Protein AF-A0A523ICK9-F1 (afdb_monomer)

Sequence (238 aa):
MLFYTHLCLAKLVLQRFRLDYSIIQDSQSEAEYYLGSILPDIRYFANLPREQTHPPISEFINLSNSSGNKAFAIGYLTHLLIDKLEIDLAIHALVQSRFKLLPSKVRSKVTPMLSNALIEFHYLANFPPDFKLSPNGNDLTTKLNIAVHDIQVIKSHIDDFLKDTSLRNIGRLLARTGLLKNARIQKTLNIAFTLDDHPTLKKFMLRRIRKAVNFLEATVVNEIQNNKVLLDFVTLNL

Foldseek 3Di:
DLQLVLLLLLVLLVVVCVVPFVPQDDQQLQQLLSLLSRQLVLCLQVVDDNCLSQPDLVVLLVLCVPFPNLSSSLSNSLNNLCVVVVVLVLLLVLLLVLCVPPPPVVSVVSDSLLSSLLVSVLCLVPPQDPGHHDLFDGSSCVVSVHDRVSSNVVRVLVVQCSVPVDLVSVVVSCVVSVVCVPPSVVVSSVSNVVLVVVVVNSVVSNVSCVVVSVVSSVVSSVCSVPVPSSVCSSPVVD

Nearest PDB structures (foldseek):
  1o9k-assembly1_A  TM=2.267E-01  e=2.190E+00  Homo sapiens
  2r7g-assembly1_C  TM=1.803E-01  e=1.911E+00  Homo sapiens
  4nqi-assembly2_D  TM=2.047E-01  e=6.536E+00  Dictyostelium discoideum
  3i9w-assembly1_A  TM=1.685E-01  e=5.447E+00  Escherichia coli K-12
  7sqc-assembly1_1W  TM=1.437E-01  e=6.536E+00  Chlamydomonas reinhardtii

Mean predicted aligned error: 4.7 Å

Solvent-accessible surface area (backbone atoms only — not comparable to full-atom values): 13087 Å² total; per-residue (Å²): 138,56,71,67,44,48,53,52,53,47,50,55,41,47,61,51,44,46,76,75,63,68,76,56,80,49,75,64,41,44,9,28,16,48,39,22,31,49,46,48,62,42,28,63,66,65,75,46,59,63,64,64,48,56,54,57,68,72,56,48,48,63,59,43,76,80,41,91,57,58,38,25,47,53,18,32,50,49,38,57,50,52,60,71,64,44,46,71,58,54,47,29,54,42,44,51,61,62,36,65,90,46,59,66,83,59,39,72,66,66,39,60,50,53,38,50,34,51,49,44,51,48,43,58,74,74,51,75,80,85,78,56,63,50,80,66,67,51,72,62,39,54,76,53,72,48,57,52,67,54,52,40,52,50,47,55,52,48,55,58,33,61,78,48,77,43,72,68,40,51,52,50,50,35,50,77,44,55,46,50,75,39,66,68,54,40,51,27,50,53,52,40,51,56,36,64,78,33,57,70,59,39,52,53,52,49,65,55,34,45,70,41,50,56,48,48,52,53,48,53,40,50,55,58,64,68,27,62,71,58,42,48,60,60,56,80,72,109

Structure (mmCIF, N/CA/C/O backbone):
data_AF-A0A523ICK9-F1
#
_entry.id   AF-A0A523ICK9-F1
#
loop_
_atom_site.group_PDB
_atom_site.id
_atom_site.type_symbol
_atom_site.label_atom_id
_atom_site.label_alt_id
_atom_site.label_comp_id
_atom_site.label_asym_id
_atom_site.label_entity_id
_atom_site.label_seq_id
_atom_site.pdbx_PDB_ins_code
_atom_site.Cartn_x
_atom_site.Cartn_y
_atom_site.Cartn_z
_atom_site.occupancy
_atom_site.B_iso_or_equiv
_atom_site.auth_seq_id
_atom_site.auth_comp_id
_atom_site.auth_asym_id
_atom_site.auth_atom_id
_atom_site.pdbx_PDB_model_num
ATOM 1 N N . MET A 1 1 ? 0.498 -6.269 6.858 1.00 56.19 1 MET A N 1
ATOM 2 C CA . MET A 1 1 ? -0.203 -6.283 5.565 1.00 56.19 1 MET A CA 1
ATOM 3 C C . MET A 1 1 ? -1.277 -5.228 5.614 1.00 56.19 1 MET A C 1
ATOM 5 O O . MET A 1 1 ? -2.193 -5.321 6.427 1.00 56.19 1 MET A O 1
ATOM 9 N N . LEU A 1 2 ? -1.053 -4.220 4.792 1.00 66.12 2 LEU A N 1
ATOM 10 C CA . LEU A 1 2 ? -1.850 -3.027 4.605 1.00 66.12 2 LEU A CA 1
ATOM 11 C C . LEU A 1 2 ? -1.986 -2.855 3.080 1.00 66.12 2 LEU A C 1
ATOM 13 O O . LEU A 1 2 ? -1.441 -1.920 2.500 1.00 66.12 2 LEU A O 1
ATOM 17 N N . PHE A 1 3 ? -2.537 -3.875 2.413 1.00 75.81 3 PHE A N 1
ATOM 18 C CA . PHE A 1 3 ? -2.476 -3.992 0.952 1.00 75.81 3 PHE A CA 1
ATOM 19 C C . PHE A 1 3 ? -3.181 -2.810 0.277 1.00 75.81 3 PHE A C 1
ATOM 21 O O . PHE A 1 3 ? -2.619 -2.162 -0.603 1.00 75.81 3 PHE A O 1
ATOM 28 N N . TYR A 1 4 ? -4.383 -2.464 0.748 1.00 85.38 4 TYR A N 1
ATOM 29 C CA . TYR A 1 4 ? -5.128 -1.344 0.186 1.00 85.38 4 TYR A CA 1
ATOM 30 C C . TYR A 1 4 ? -4.537 0.008 0.590 1.00 85.38 4 TYR A C 1
ATOM 32 O O . TYR A 1 4 ? -4.565 0.968 -0.179 1.00 85.38 4 TYR A O 1
ATOM 40 N N . THR A 1 5 ? -3.951 0.082 1.783 1.00 87.81 5 THR A N 1
ATOM 41 C CA . THR A 1 5 ? -3.247 1.282 2.241 1.00 87.81 5 THR A CA 1
ATOM 42 C C . THR A 1 5 ? -2.057 1.629 1.348 1.00 87.81 5 THR A C 1
ATOM 44 O O . THR A 1 5 ? -1.901 2.802 1.033 1.00 87.81 5 THR A O 1
ATOM 47 N N . HIS A 1 6 ? -1.240 0.660 0.908 1.00 89.44 6 HIS A N 1
ATOM 48 C CA . HIS A 1 6 ? -0.115 0.942 0.000 1.00 89.44 6 HIS A CA 1
ATOM 49 C C . HIS A 1 6 ? -0.603 1.567 -1.304 1.00 89.44 6 HIS A C 1
ATOM 51 O O . HIS A 1 6 ? -0.078 2.594 -1.724 1.00 89.44 6 HIS A O 1
ATOM 57 N N . LEU A 1 7 ? -1.663 1.004 -1.886 1.00 89.88 7 LEU A N 1
ATOM 58 C CA . LEU A 1 7 ? -2.318 1.546 -3.076 1.00 89.88 7 LEU A CA 1
ATOM 59 C C . LEU A 1 7 ? -2.831 2.975 -2.866 1.00 89.88 7 LEU A C 1
ATOM 61 O O . LEU A 1 7 ? -2.623 3.844 -3.710 1.00 89.88 7 LEU A O 1
ATOM 65 N N . CYS A 1 8 ? -3.480 3.239 -1.732 1.00 91.62 8 CYS A N 1
ATOM 66 C CA . CYS A 1 8 ? -4.018 4.563 -1.426 1.00 91.62 8 CYS A CA 1
ATOM 67 C C . CYS A 1 8 ? -2.913 5.596 -1.176 1.00 91.62 8 CYS A C 1
ATOM 69 O O . CYS A 1 8 ? -2.986 6.711 -1.687 1.00 91.62 8 CYS A O 1
ATOM 71 N N . LEU A 1 9 ? -1.861 5.220 -0.449 1.00 91.75 9 LEU A N 1
ATOM 72 C CA . LEU A 1 9 ? -0.693 6.071 -0.239 1.00 91.75 9 LEU A CA 1
ATOM 73 C C . LEU A 1 9 ? 0.042 6.340 -1.558 1.00 91.75 9 LEU A C 1
ATOM 75 O O . LEU A 1 9 ? 0.397 7.484 -1.826 1.00 91.75 9 LEU A O 1
ATOM 79 N N . ALA A 1 10 ? 0.197 5.332 -2.419 1.00 92.56 10 ALA A N 1
ATOM 80 C CA . ALA A 1 10 ? 0.760 5.505 -3.755 1.00 92.56 10 ALA A CA 1
ATOM 81 C C . ALA A 1 10 ? -0.092 6.457 -4.608 1.00 92.56 10 ALA A C 1
ATOM 83 O O . ALA A 1 10 ? 0.441 7.364 -5.238 1.00 92.56 10 ALA A O 1
ATOM 84 N N . LYS A 1 11 ? -1.425 6.343 -4.570 1.00 92.69 11 LYS A N 1
ATOM 85 C CA . LYS A 1 11 ? -2.323 7.297 -5.242 1.00 92.69 11 LYS A CA 1
ATOM 86 C C . LYS A 1 11 ? -2.110 8.734 -4.757 1.00 92.69 11 LYS A C 1
ATOM 88 O O . LYS A 1 11 ? -2.024 9.643 -5.581 1.00 92.69 11 LYS A O 1
ATOM 93 N N . LEU A 1 12 ? -2.008 8.952 -3.445 1.00 91.25 12 LEU A N 1
ATOM 94 C CA . LEU A 1 12 ? -1.759 10.281 -2.870 1.00 91.25 12 LEU A CA 1
ATOM 95 C C . LEU A 1 12 ? -0.408 10.851 -3.318 1.00 91.25 12 LEU A C 1
ATOM 97 O O . LEU A 1 12 ? -0.315 12.019 -3.698 1.00 91.25 12 LEU A O 1
ATOM 101 N N . VAL A 1 13 ? 0.626 10.010 -3.325 1.00 91.19 13 VAL A N 1
ATOM 102 C CA . VAL A 1 13 ? 1.955 10.361 -3.831 1.00 91.19 13 VAL A CA 1
ATOM 103 C C . VAL A 1 13 ? 1.884 10.727 -5.318 1.00 91.19 13 VAL A C 1
ATOM 105 O O . VAL A 1 13 ? 2.353 11.797 -5.705 1.00 91.19 13 VAL A O 1
ATOM 108 N N . LEU A 1 14 ? 1.227 9.910 -6.148 1.00 90.81 14 LEU A N 1
ATOM 109 C CA . LEU A 1 14 ? 1.046 10.160 -7.580 1.00 90.81 14 LEU A CA 1
ATOM 110 C C . LEU A 1 14 ? 0.321 11.477 -7.867 1.00 90.81 14 LEU A C 1
ATOM 112 O O . LEU A 1 14 ? 0.767 12.252 -8.712 1.00 90.81 14 LEU A O 1
ATOM 116 N N . GLN A 1 15 ? -0.793 11.740 -7.176 1.00 89.00 15 GLN A N 1
ATOM 117 C CA . GLN A 1 15 ? -1.560 12.981 -7.330 1.00 89.00 15 GLN A CA 1
ATOM 118 C C . GLN A 1 15 ? -0.681 14.209 -7.122 1.00 89.00 15 GLN A C 1
ATOM 120 O O . GLN A 1 15 ? -0.841 15.215 -7.809 1.00 89.00 15 GLN A O 1
ATOM 125 N N . ARG A 1 16 ? 0.275 14.110 -6.203 1.00 82.12 16 ARG A N 1
ATOM 126 C CA . ARG A 1 16 ? 1.205 15.184 -5.913 1.00 82.12 16 ARG A CA 1
ATOM 127 C C . ARG A 1 16 ? 2.350 15.258 -6.933 1.00 82.12 16 ARG A C 1
ATOM 129 O O . ARG A 1 16 ? 2.617 16.340 -7.440 1.00 82.12 16 ARG A O 1
ATOM 136 N N . PHE A 1 17 ? 2.933 14.127 -7.343 1.00 79.50 17 PHE A N 1
ATOM 137 C CA . PHE A 1 17 ? 3.925 14.085 -8.433 1.00 79.50 17 PHE A CA 1
ATOM 138 C C . PHE A 1 17 ? 3.395 14.646 -9.757 1.00 79.50 17 PHE A C 1
ATOM 140 O O . PHE A 1 17 ? 4.141 15.290 -10.493 1.00 79.50 17 PHE A O 1
ATOM 147 N N . ARG A 1 18 ? 2.110 14.433 -10.063 1.00 83.31 18 ARG A N 1
ATOM 148 C CA . ARG A 1 18 ? 1.451 15.006 -11.247 1.00 83.31 18 ARG A CA 1
ATOM 149 C C . ARG A 1 18 ? 1.463 16.530 -11.256 1.00 83.31 18 ARG A C 1
ATOM 151 O O . ARG A 1 18 ? 1.604 17.111 -12.325 1.00 83.31 18 ARG A O 1
ATOM 158 N N . LEU A 1 19 ? 1.326 17.153 -10.087 1.00 74.69 19 LEU A N 1
ATOM 159 C CA . LEU A 1 19 ? 1.366 18.609 -9.954 1.00 74.69 19 LEU A CA 1
ATOM 160 C C . LEU A 1 19 ? 2.778 19.160 -10.178 1.00 74.69 19 LEU A C 1
ATOM 162 O O . LEU A 1 19 ? 2.915 20.247 -10.730 1.00 74.69 19 LEU A O 1
ATOM 166 N N . ASP A 1 20 ? 3.801 18.400 -9.783 1.00 75.44 20 ASP A N 1
ATOM 167 C CA . ASP A 1 20 ? 5.159 18.927 -9.649 1.00 75.44 20 ASP A CA 1
ATOM 168 C C . ASP A 1 20 ? 6.113 18.503 -10.798 1.00 75.44 20 ASP A C 1
ATOM 170 O O . ASP A 1 20 ? 7.034 19.253 -11.109 1.00 75.44 20 ASP A O 1
ATOM 174 N N . TYR A 1 21 ? 5.914 17.347 -11.462 1.00 69.56 21 TYR A N 1
ATOM 175 C CA . TYR A 1 21 ? 6.953 16.750 -12.336 1.00 69.56 21 TYR A CA 1
ATOM 176 C C . TYR A 1 21 ? 6.516 16.260 -13.723 1.00 69.56 21 TYR A C 1
ATOM 178 O O . TYR A 1 21 ? 7.371 15.864 -14.507 1.00 69.56 21 TYR A O 1
ATOM 186 N N . SER A 1 22 ? 5.227 16.268 -14.081 1.00 72.62 22 SER A N 1
ATOM 187 C CA . SER A 1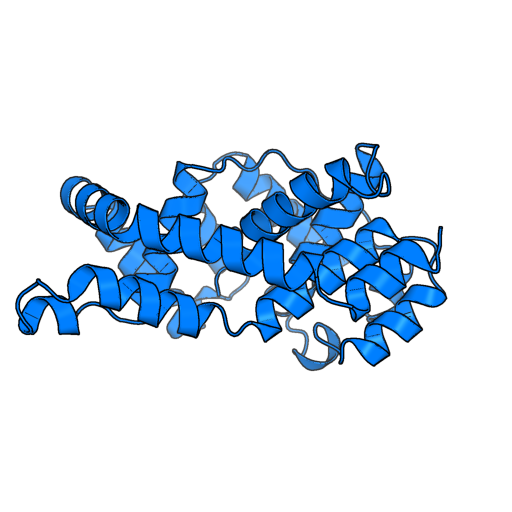 22 ? 4.773 15.883 -15.437 1.00 72.62 22 SER A CA 1
ATOM 188 C C . SER A 1 22 ? 5.205 14.486 -15.946 1.00 72.62 22 SER A C 1
ATOM 190 O O . SER A 1 22 ? 5.083 14.213 -17.133 1.00 72.62 22 SER A O 1
ATOM 192 N N . ILE A 1 23 ? 5.668 13.567 -15.088 1.00 69.25 23 ILE A N 1
ATOM 193 C CA . ILE A 1 23 ? 6.179 12.253 -15.541 1.00 69.25 23 ILE A CA 1
ATOM 194 C C . ILE A 1 23 ? 5.051 11.267 -15.884 1.00 69.25 23 ILE A C 1
ATOM 196 O O . ILE A 1 23 ? 5.228 10.380 -16.712 1.00 69.25 23 ILE A O 1
ATOM 200 N N . ILE A 1 24 ? 3.884 11.400 -15.248 1.00 81.75 24 ILE A N 1
ATOM 201 C CA . ILE A 1 24 ? 2.781 10.431 -15.349 1.00 81.75 24 ILE A CA 1
ATOM 202 C C . ILE A 1 24 ? 1.524 11.156 -15.841 1.00 81.75 24 ILE A C 1
ATOM 204 O O . ILE A 1 24 ? 0.651 11.539 -15.054 1.00 81.75 24 ILE A O 1
ATOM 208 N N . GLN A 1 25 ? 1.474 11.393 -17.155 1.00 81.19 25 GLN A N 1
ATOM 209 C CA . GLN A 1 25 ? 0.440 12.213 -17.804 1.00 81.19 25 GLN A CA 1
ATOM 210 C C . GLN A 1 25 ? -0.658 11.398 -18.487 1.00 81.19 25 GLN A C 1
ATOM 212 O O . GLN A 1 25 ? -1.799 11.851 -18.546 1.00 81.19 25 GLN A O 1
ATOM 217 N N . ASP A 1 26 ? -0.338 10.203 -18.979 1.00 88.06 26 ASP A N 1
ATOM 218 C CA . ASP A 1 26 ? -1.283 9.358 -19.702 1.00 88.06 26 ASP A CA 1
ATOM 219 C C . ASP A 1 26 ? -1.743 8.142 -18.875 1.00 88.06 26 ASP A C 1
ATOM 221 O O . ASP A 1 26 ? -1.163 7.781 -17.844 1.00 88.06 26 ASP A O 1
ATOM 225 N N . SER A 1 27 ? -2.816 7.498 -19.341 1.00 88.25 27 SER A N 1
ATOM 226 C CA . SER A 1 27 ? -3.428 6.352 -18.661 1.00 88.25 27 SER A CA 1
ATOM 227 C C . SER A 1 27 ? -2.553 5.096 -18.634 1.00 88.25 27 SER A C 1
ATOM 229 O O . SER A 1 27 ? -2.733 4.252 -17.759 1.00 88.25 27 SER A O 1
ATOM 231 N N . GLN A 1 28 ? -1.639 4.939 -19.595 1.00 91.50 28 GLN A N 1
ATOM 232 C CA . GLN A 1 28 ? -0.727 3.800 -19.649 1.00 91.50 28 GLN A CA 1
ATOM 233 C C . GLN A 1 28 ? 0.380 3.974 -18.607 1.00 91.50 28 GLN A C 1
ATOM 235 O O . GLN A 1 28 ? 0.594 3.079 -17.795 1.00 91.50 28 GLN A O 1
ATOM 240 N N . SER A 1 29 ? 1.010 5.146 -18.562 1.00 91.81 29 SER A N 1
ATOM 241 C CA . SER A 1 29 ? 1.994 5.524 -17.549 1.00 91.81 29 SER A CA 1
ATOM 242 C C . SER A 1 29 ? 1.407 5.426 -16.136 1.00 91.81 29 SER A C 1
ATOM 244 O O . SER A 1 29 ? 2.050 4.918 -15.222 1.00 91.81 29 SER A O 1
ATOM 246 N N . GLU A 1 30 ? 0.152 5.840 -15.941 1.00 93.12 30 GLU A N 1
ATOM 247 C CA . GLU A 1 30 ? -0.544 5.657 -14.662 1.00 93.12 30 GLU A CA 1
ATOM 248 C C . GLU A 1 30 ? -0.727 4.174 -14.307 1.00 93.12 30 GLU A C 1
ATOM 250 O O . GLU A 1 30 ? -0.478 3.773 -13.169 1.00 93.12 30 GLU A O 1
ATOM 255 N N . ALA A 1 31 ? -1.102 3.339 -15.277 1.00 93.88 31 ALA A N 1
ATOM 256 C CA . ALA A 1 31 ? -1.275 1.909 -15.052 1.00 93.88 31 ALA A CA 1
ATOM 257 C C . ALA A 1 31 ? 0.044 1.182 -14.728 1.00 93.88 31 ALA A C 1
ATOM 259 O O . ALA A 1 31 ? 0.054 0.253 -13.914 1.00 93.88 31 ALA A O 1
ATOM 260 N N . GLU A 1 32 ? 1.153 1.617 -15.329 1.00 94.94 32 GLU A N 1
ATOM 261 C CA . GLU A 1 32 ? 2.508 1.153 -15.008 1.00 94.94 32 GLU A CA 1
ATOM 262 C C . GLU A 1 32 ? 2.938 1.587 -13.604 1.00 94.94 32 GLU A C 1
ATOM 264 O O . GLU A 1 32 ? 3.473 0.776 -12.848 1.00 94.94 32 GLU A O 1
ATOM 269 N N . TYR A 1 33 ? 2.651 2.833 -13.213 1.00 95.12 33 TYR A N 1
ATOM 270 C CA . TYR A 1 33 ? 2.910 3.321 -11.858 1.00 95.12 33 TYR A CA 1
ATOM 271 C C . TYR A 1 33 ? 2.189 2.481 -10.805 1.00 95.12 33 TYR A C 1
ATOM 273 O O . TYR A 1 33 ? 2.813 2.013 -9.849 1.00 95.12 33 TYR A O 1
ATOM 281 N N . TYR A 1 34 ? 0.887 2.245 -10.984 1.00 94.44 34 TYR A N 1
ATOM 282 C CA . TYR A 1 34 ? 0.134 1.451 -10.020 1.00 94.44 34 TYR A CA 1
ATOM 283 C C . TYR A 1 34 ? 0.621 0.008 -9.974 1.00 94.44 34 TYR A C 1
ATOM 285 O O . TYR A 1 34 ? 0.766 -0.518 -8.871 1.00 94.44 34 TYR A O 1
ATOM 293 N N . LEU A 1 35 ? 0.959 -0.595 -11.123 1.00 94.81 35 LEU A N 1
ATOM 294 C CA . LEU A 1 35 ? 1.594 -1.913 -11.157 1.00 94.81 35 LEU A CA 1
ATOM 295 C C . LEU A 1 35 ? 2.895 -1.910 -10.341 1.00 94.81 35 LEU A C 1
ATOM 297 O O . LEU A 1 35 ? 3.057 -2.753 -9.463 1.00 94.81 35 LEU A O 1
ATOM 301 N N . GLY A 1 36 ? 3.778 -0.934 -10.559 1.00 95.69 36 GLY A N 1
ATOM 302 C CA . GLY A 1 36 ? 5.008 -0.776 -9.784 1.00 95.69 36 GLY A CA 1
ATOM 303 C C . GLY A 1 36 ? 4.752 -0.651 -8.280 1.00 95.69 36 GLY A C 1
ATOM 304 O O . GLY A 1 36 ? 5.416 -1.315 -7.491 1.00 95.69 36 GLY A O 1
ATOM 305 N N . SER A 1 37 ? 3.748 0.133 -7.873 1.00 95.00 37 SER A N 1
ATOM 306 C CA . SER A 1 37 ? 3.442 0.382 -6.454 1.00 95.00 37 SER A CA 1
ATOM 307 C C . SER A 1 37 ? 2.890 -0.816 -5.683 1.00 95.00 37 SER A C 1
ATOM 309 O O . SER A 1 37 ? 2.940 -0.829 -4.454 1.00 95.00 37 SER A O 1
ATOM 311 N N . ILE A 1 38 ? 2.357 -1.820 -6.377 1.00 92.50 38 ILE A N 1
ATOM 312 C CA . ILE A 1 38 ? 1.858 -3.047 -5.744 1.00 92.50 38 ILE A CA 1
ATOM 313 C C . ILE A 1 38 ? 2.811 -4.215 -5.912 1.00 92.50 38 ILE A C 1
ATOM 315 O O . ILE A 1 38 ? 2.712 -5.181 -5.159 1.00 92.50 38 ILE A O 1
ATOM 319 N N . LEU A 1 39 ? 3.691 -4.168 -6.918 1.00 94.38 39 LEU A N 1
ATOM 320 C CA . LEU A 1 39 ? 4.428 -5.351 -7.323 1.00 94.38 39 LEU A CA 1
ATOM 321 C C . LEU A 1 39 ? 5.290 -5.936 -6.204 1.00 94.38 39 LEU A C 1
ATOM 323 O O . LEU A 1 39 ? 5.325 -7.155 -6.130 1.00 94.38 39 LEU A O 1
ATOM 327 N N . PRO A 1 40 ? 5.921 -5.175 -5.292 1.00 95.00 40 PRO A N 1
ATOM 328 C CA . PRO A 1 40 ? 6.658 -5.785 -4.184 1.00 95.00 40 PRO A CA 1
ATOM 329 C C . PRO A 1 40 ? 5.821 -6.769 -3.342 1.00 95.00 40 PRO A C 1
ATOM 331 O O . PRO A 1 40 ? 6.322 -7.800 -2.883 1.00 95.00 40 PRO A O 1
ATOM 334 N N . ASP A 1 41 ? 4.514 -6.531 -3.209 1.00 91.25 41 ASP A N 1
ATOM 335 C CA . ASP A 1 41 ? 3.599 -7.428 -2.499 1.00 91.25 41 ASP A CA 1
ATOM 336 C C . ASP A 1 41 ? 3.248 -8.704 -3.290 1.00 91.25 41 ASP A C 1
ATOM 338 O O . ASP A 1 41 ? 2.626 -9.613 -2.731 1.00 91.25 41 ASP A O 1
ATOM 342 N N . ILE A 1 42 ? 3.716 -8.859 -4.540 1.00 90.50 42 ILE A N 1
ATOM 343 C CA . ILE A 1 42 ? 3.538 -10.088 -5.338 1.00 90.50 42 ILE A CA 1
ATOM 344 C C . ILE A 1 42 ? 4.082 -11.328 -4.655 1.00 90.50 42 ILE A C 1
ATOM 346 O O . ILE A 1 42 ? 3.571 -12.426 -4.858 1.00 90.50 42 ILE A O 1
ATOM 350 N N . ARG A 1 43 ? 5.067 -11.147 -3.773 1.00 90.25 43 ARG A N 1
ATOM 351 C CA . ARG A 1 43 ? 5.661 -12.210 -2.964 1.00 90.25 43 ARG A CA 1
ATOM 352 C C . ARG A 1 43 ? 4.633 -13.062 -2.234 1.00 90.25 43 ARG A C 1
ATOM 354 O O . ARG A 1 43 ? 4.820 -14.261 -2.071 1.00 90.25 43 ARG A O 1
ATOM 361 N N . TYR A 1 44 ? 3.536 -12.442 -1.816 1.00 84.25 44 TYR A N 1
ATOM 362 C CA . TYR A 1 44 ? 2.467 -13.104 -1.093 1.00 84.25 44 TYR A CA 1
ATOM 363 C C . TYR A 1 44 ? 1.602 -14.007 -1.983 1.00 84.25 44 TYR A C 1
ATOM 365 O O . TYR A 1 44 ? 0.945 -14.910 -1.476 1.00 84.25 44 TYR A O 1
ATOM 373 N N . PHE A 1 45 ? 1.605 -13.763 -3.291 1.00 84.00 45 PHE A N 1
ATOM 374 C CA . PHE A 1 45 ? 0.833 -14.491 -4.294 1.00 84.00 45 PHE A CA 1
ATOM 375 C C . PHE A 1 45 ? 1.690 -15.552 -4.986 1.00 84.00 45 PHE A C 1
ATOM 377 O O . PHE A 1 45 ? 1.248 -16.678 -5.174 1.00 84.00 45 PHE A O 1
ATOM 384 N N . ALA A 1 46 ? 2.930 -15.191 -5.315 1.00 87.19 46 ALA A N 1
ATOM 385 C CA . ALA A 1 46 ? 3.882 -16.024 -6.042 1.00 87.19 46 ALA A CA 1
ATOM 386 C C . ALA A 1 46 ? 4.846 -16.802 -5.123 1.00 87.19 46 ALA A C 1
ATOM 388 O O . ALA A 1 46 ? 5.760 -17.463 -5.604 1.00 87.19 46 ALA A O 1
ATOM 389 N N . ASN A 1 47 ? 4.666 -16.721 -3.796 1.00 86.38 47 ASN A N 1
ATOM 390 C CA . ASN A 1 47 ? 5.547 -17.338 -2.795 1.00 86.38 47 ASN A CA 1
ATOM 391 C C . ASN A 1 47 ? 7.037 -16.989 -3.003 1.00 86.38 47 ASN A C 1
ATOM 393 O O . ASN A 1 47 ? 7.920 -17.837 -2.868 1.00 86.38 47 ASN A O 1
ATOM 397 N N . LEU A 1 48 ? 7.310 -15.731 -3.357 1.00 90.50 48 LEU A N 1
ATOM 398 C CA . LEU A 1 48 ? 8.668 -15.241 -3.590 1.00 90.50 48 LEU A CA 1
ATOM 399 C C . LEU A 1 48 ? 9.308 -14.755 -2.279 1.00 90.50 48 LEU A C 1
ATOM 401 O O . LEU A 1 48 ? 8.604 -14.276 -1.381 1.00 90.50 48 LEU A O 1
ATOM 405 N N . PRO A 1 49 ? 10.643 -14.827 -2.149 1.00 92.25 49 PRO A N 1
ATOM 406 C CA . PRO A 1 49 ? 11.345 -14.230 -1.021 1.00 92.25 49 PRO A CA 1
ATOM 407 C C . PRO A 1 49 ? 11.179 -12.701 -1.001 1.00 92.25 49 PRO A C 1
ATOM 409 O O . PRO A 1 49 ? 10.987 -12.043 -2.032 1.00 92.25 49 PRO A O 1
ATOM 412 N N . ARG A 1 50 ? 11.243 -12.106 0.199 1.00 93.12 50 ARG A N 1
ATOM 413 C CA . ARG A 1 50 ? 11.116 -10.647 0.344 1.00 93.12 50 ARG A CA 1
ATOM 414 C C . ARG A 1 50 ? 12.297 -9.947 -0.310 1.00 93.12 50 ARG A C 1
ATOM 416 O O . ARG A 1 50 ? 12.098 -8.926 -0.940 1.00 93.12 50 ARG A O 1
ATOM 423 N N . GLU A 1 51 ? 13.483 -10.521 -0.204 1.00 94.69 51 GLU A N 1
ATOM 424 C CA . GLU A 1 51 ? 14.744 -9.998 -0.724 1.00 94.69 51 GLU A CA 1
ATOM 425 C C . GLU A 1 51 ? 14.694 -9.816 -2.249 1.00 94.69 51 GLU A C 1
ATOM 427 O O . GLU A 1 51 ? 15.235 -8.846 -2.765 1.00 94.69 51 GLU A O 1
ATOM 432 N N . GLN A 1 52 ? 13.967 -10.687 -2.959 1.00 94.38 52 GLN A N 1
ATOM 433 C CA . GLN A 1 52 ? 13.758 -10.574 -4.406 1.00 94.38 52 GLN A CA 1
ATOM 434 C C . GLN A 1 52 ? 12.794 -9.436 -4.776 1.00 94.38 52 GLN A C 1
ATOM 436 O O . GLN A 1 52 ? 12.970 -8.768 -5.788 1.00 94.38 52 GLN A O 1
ATOM 441 N N . THR A 1 53 ? 11.758 -9.216 -3.968 1.00 95.00 53 THR A N 1
ATOM 442 C CA . THR A 1 53 ? 10.692 -8.232 -4.243 1.00 95.00 53 THR A CA 1
ATOM 443 C C . THR A 1 53 ? 10.909 -6.895 -3.533 1.00 95.00 53 THR A C 1
ATOM 445 O O . THR A 1 53 ? 10.217 -5.921 -3.803 1.00 95.00 53 THR A O 1
ATOM 448 N N . HIS A 1 54 ? 11.873 -6.816 -2.624 1.00 96.44 54 HIS A N 1
ATOM 449 C CA . HIS A 1 54 ? 12.239 -5.622 -1.867 1.00 96.44 54 HIS A CA 1
ATOM 450 C C . HIS A 1 54 ? 13.765 -5.469 -1.844 1.00 96.44 54 HIS A C 1
ATOM 452 O O . HIS A 1 54 ? 14.362 -5.465 -0.761 1.00 96.44 54 HIS A O 1
ATOM 458 N N . PRO A 1 55 ? 14.415 -5.363 -3.018 1.00 95.88 55 PRO A N 1
ATOM 459 C CA . PRO A 1 55 ? 15.843 -5.094 -3.062 1.00 95.88 55 PRO A CA 1
ATOM 460 C C . PRO A 1 55 ? 16.155 -3.749 -2.378 1.00 95.88 55 PRO A C 1
ATOM 462 O O . PRO A 1 55 ? 15.289 -2.864 -2.295 1.00 95.88 55 PRO A O 1
ATOM 465 N N . PRO A 1 56 ? 17.393 -3.545 -1.899 1.00 95.44 56 PRO A N 1
ATOM 466 C CA . PRO A 1 56 ? 17.866 -2.232 -1.487 1.00 95.44 56 PRO A CA 1
ATOM 467 C C . PRO A 1 56 ? 17.543 -1.161 -2.539 1.00 95.44 56 PRO A C 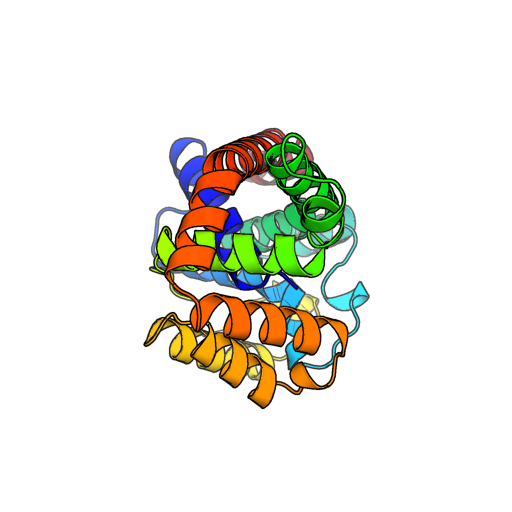1
ATOM 469 O O . PRO A 1 56 ? 17.742 -1.365 -3.732 1.00 95.44 56 PRO A O 1
ATOM 472 N N . ILE A 1 57 ? 17.083 0.014 -2.097 1.00 94.19 57 ILE A N 1
ATOM 473 C CA . ILE A 1 57 ? 16.674 1.106 -3.003 1.00 94.19 57 ILE A CA 1
ATOM 474 C C . ILE A 1 57 ? 17.776 1.465 -4.013 1.00 94.19 57 ILE A C 1
ATOM 476 O O . ILE A 1 57 ? 17.484 1.673 -5.186 1.00 94.19 57 ILE A O 1
ATOM 480 N N . SER A 1 58 ? 19.039 1.506 -3.582 1.00 93.44 58 SER A N 1
ATOM 481 C CA . SER A 1 58 ? 20.179 1.776 -4.466 1.00 93.44 58 SER A CA 1
ATOM 482 C C . SER A 1 58 ? 20.347 0.715 -5.557 1.00 93.44 58 SER A C 1
ATOM 484 O O . SER A 1 58 ? 20.651 1.048 -6.698 1.00 93.44 58 SER A O 1
ATOM 486 N N . GLU A 1 59 ? 20.121 -0.556 -5.223 1.00 94.06 59 GLU A N 1
ATOM 487 C CA . GLU A 1 59 ? 20.165 -1.662 -6.179 1.00 94.06 59 GLU A CA 1
ATOM 488 C C . GLU A 1 59 ? 19.016 -1.558 -7.184 1.00 94.06 59 GLU A C 1
ATOM 490 O O . GLU A 1 59 ? 19.245 -1.646 -8.390 1.00 94.06 59 GLU A O 1
ATOM 495 N N . PHE A 1 60 ? 17.799 -1.270 -6.709 1.00 94.81 60 PHE A N 1
ATOM 496 C CA . PHE A 1 60 ? 16.650 -1.071 -7.589 1.00 94.81 60 PHE A CA 1
ATOM 497 C C . PHE A 1 60 ? 16.855 0.100 -8.557 1.00 94.81 60 PHE A C 1
ATOM 499 O O . PHE A 1 60 ? 16.518 -0.010 -9.733 1.00 94.81 60 PHE A O 1
ATOM 506 N N . ILE A 1 61 ? 17.451 1.205 -8.102 1.00 92.81 61 ILE A N 1
ATOM 507 C CA . ILE A 1 61 ? 17.742 2.356 -8.969 1.00 92.81 61 ILE A CA 1
ATOM 508 C C . ILE A 1 61 ? 18.693 1.959 -10.090 1.00 92.81 61 ILE A C 1
ATOM 510 O O . ILE A 1 61 ? 18.382 2.196 -11.257 1.00 92.81 61 ILE A O 1
ATOM 514 N N . ASN A 1 62 ? 19.791 1.275 -9.761 1.00 91.44 62 ASN A N 1
ATOM 515 C CA . ASN A 1 62 ? 20.731 0.769 -10.761 1.00 91.44 62 ASN A CA 1
ATOM 516 C C . ASN A 1 62 ? 20.041 -0.171 -11.764 1.00 91.44 62 ASN A C 1
ATOM 518 O O . ASN A 1 62 ? 20.275 -0.074 -12.971 1.00 91.44 62 ASN A O 1
ATOM 522 N N . LEU A 1 63 ? 19.140 -1.032 -11.281 1.00 92.12 63 LEU A N 1
ATOM 523 C CA . LEU A 1 63 ? 18.332 -1.914 -12.123 1.00 92.12 63 LEU A CA 1
ATOM 524 C C . LEU A 1 63 ? 17.410 -1.124 -13.068 1.00 92.12 63 LEU A C 1
ATOM 526 O O . LEU A 1 63 ? 17.293 -1.452 -14.252 1.00 92.12 63 LEU A O 1
ATOM 530 N N . SER A 1 64 ? 16.779 -0.070 -12.548 1.00 92.31 64 SER A N 1
ATOM 531 C CA . SER A 1 64 ? 15.797 0.757 -13.254 1.00 92.31 64 SER A CA 1
ATOM 532 C C . SER A 1 64 ? 16.400 1.705 -14.287 1.00 92.31 64 SER A C 1
ATOM 534 O O . SER A 1 64 ? 15.776 1.912 -15.326 1.00 92.31 64 SER A O 1
ATOM 536 N N . ASN A 1 65 ? 17.633 2.185 -14.078 1.00 87.38 65 ASN A N 1
ATOM 537 C CA . ASN A 1 65 ? 18.343 3.066 -15.017 1.00 87.38 65 ASN A CA 1
ATOM 538 C C . ASN A 1 65 ? 18.556 2.422 -16.395 1.00 87.38 65 ASN A C 1
ATOM 540 O O . ASN A 1 65 ? 18.690 3.114 -17.398 1.00 87.38 65 ASN A O 1
ATOM 544 N N . SER A 1 66 ? 18.569 1.089 -16.457 1.00 82.50 66 SER A N 1
ATOM 545 C CA . SER A 1 66 ? 18.684 0.326 -17.704 1.00 82.50 66 SER A CA 1
ATOM 546 C C . SER A 1 66 ? 17.327 -0.122 -18.265 1.00 82.50 66 SER A C 1
ATOM 548 O O . SER A 1 66 ? 17.275 -1.037 -19.085 1.00 82.50 66 SER A O 1
ATOM 550 N N . SER A 1 67 ? 16.214 0.438 -17.781 1.00 80.12 67 SER A N 1
ATOM 551 C CA . SER A 1 67 ? 14.856 0.129 -18.243 1.00 80.12 67 SER A CA 1
ATOM 552 C C . SER A 1 67 ? 14.161 1.376 -18.790 1.00 80.12 67 SER A C 1
ATOM 554 O O . SER A 1 67 ? 14.340 2.472 -18.266 1.00 80.12 67 SER A O 1
ATOM 556 N N . GLY A 1 68 ? 13.326 1.215 -19.819 1.00 81.31 68 GLY A N 1
ATOM 557 C CA . GLY A 1 68 ? 12.552 2.326 -20.387 1.00 81.31 68 GLY A CA 1
ATOM 558 C C . GLY A 1 68 ? 11.315 2.731 -19.572 1.00 81.31 68 GLY A C 1
ATOM 559 O O . GLY A 1 68 ? 10.688 3.743 -19.877 1.00 81.31 68 GLY A O 1
ATOM 560 N N . ASN A 1 69 ? 10.934 1.968 -18.541 1.00 89.12 69 ASN A N 1
ATOM 561 C CA . ASN A 1 69 ? 9.647 2.129 -17.860 1.00 89.12 69 ASN A CA 1
ATOM 562 C C . ASN A 1 69 ? 9.763 2.924 -16.548 1.00 89.12 69 ASN A C 1
ATOM 564 O O . ASN A 1 69 ? 9.741 2.378 -15.442 1.00 89.12 69 ASN A O 1
ATOM 568 N N . LYS A 1 70 ? 9.881 4.249 -16.689 1.00 89.88 70 LYS A N 1
ATOM 569 C CA . LYS A 1 70 ? 10.042 5.183 -15.561 1.00 89.88 70 LYS A CA 1
ATOM 570 C C . LYS A 1 70 ? 8.848 5.179 -14.612 1.00 89.88 70 LYS A C 1
ATOM 572 O O . LYS A 1 70 ? 9.040 5.172 -13.401 1.00 89.88 70 LYS A O 1
ATOM 577 N N . ALA A 1 71 ? 7.625 5.167 -15.141 1.00 92.69 71 ALA A N 1
ATOM 578 C CA . ALA A 1 71 ? 6.425 5.228 -14.312 1.00 92.69 71 ALA A CA 1
ATOM 579 C C . ALA A 1 71 ? 6.333 4.023 -13.366 1.00 92.69 71 ALA A C 1
ATOM 581 O O . ALA A 1 71 ? 6.121 4.204 -12.165 1.00 92.69 71 ALA A O 1
ATOM 582 N N . PHE A 1 72 ? 6.610 2.819 -13.877 1.00 94.94 72 PHE A N 1
ATOM 583 C CA . PHE A 1 72 ? 6.733 1.625 -13.048 1.00 94.94 72 PHE A CA 1
ATOM 584 C C . PHE A 1 72 ? 7.813 1.786 -11.972 1.00 94.94 72 PHE A C 1
ATOM 586 O O . PHE A 1 72 ? 7.553 1.508 -10.802 1.00 94.94 72 PHE A O 1
ATOM 593 N N . ALA A 1 73 ? 9.011 2.257 -12.337 1.00 94.62 73 ALA A N 1
ATOM 594 C CA . ALA A 1 73 ? 10.111 2.421 -11.388 1.00 94.62 73 ALA A CA 1
ATOM 595 C C . ALA A 1 73 ? 9.763 3.398 -10.251 1.00 94.62 73 ALA A C 1
ATOM 597 O O . ALA A 1 73 ? 10.035 3.107 -9.088 1.00 94.62 73 ALA A O 1
ATOM 598 N N . ILE A 1 74 ? 9.096 4.515 -10.560 1.00 93.56 74 ILE A N 1
ATOM 599 C CA . ILE A 1 74 ? 8.620 5.485 -9.560 1.00 93.56 74 ILE A CA 1
ATOM 600 C C . ILE A 1 74 ? 7.570 4.844 -8.647 1.00 93.56 74 ILE A C 1
ATOM 602 O O . ILE A 1 74 ? 7.632 5.016 -7.428 1.00 93.56 74 ILE A O 1
ATOM 606 N N . GLY A 1 75 ? 6.625 4.082 -9.204 1.00 95.12 75 GLY A N 1
ATOM 607 C CA . GLY A 1 75 ? 5.638 3.338 -8.417 1.00 95.12 75 GLY A CA 1
ATOM 608 C C . GLY A 1 75 ? 6.299 2.354 -7.454 1.00 95.12 75 GLY A C 1
ATOM 609 O O . GLY A 1 75 ? 6.003 2.349 -6.260 1.00 95.12 75 GLY A O 1
ATOM 610 N N . TYR A 1 76 ? 7.265 1.585 -7.949 1.00 96.25 76 TYR A N 1
ATOM 611 C CA . TYR A 1 76 ? 8.016 0.613 -7.157 1.00 96.25 76 TYR A CA 1
ATOM 612 C C . TYR A 1 76 ? 8.826 1.278 -6.040 1.00 96.25 76 TYR A C 1
ATOM 614 O O . TYR A 1 76 ? 8.751 0.868 -4.882 1.00 96.25 76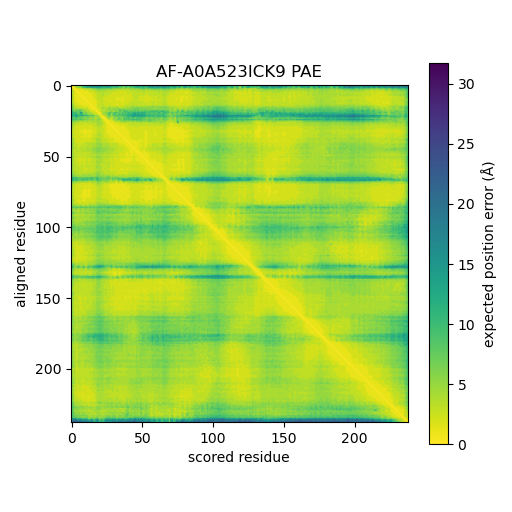 TYR A O 1
ATOM 622 N N . LEU A 1 77 ? 9.553 2.355 -6.352 1.00 95.00 77 LEU A N 1
ATOM 623 C CA . LEU A 1 77 ? 10.281 3.147 -5.359 1.00 95.00 77 LEU A CA 1
ATOM 624 C C . LEU A 1 77 ? 9.343 3.737 -4.308 1.00 95.00 77 LEU A C 1
ATOM 626 O O . LEU A 1 77 ? 9.677 3.723 -3.126 1.00 95.00 77 LEU A O 1
ATOM 630 N N . THR A 1 78 ? 8.161 4.203 -4.720 1.00 94.50 78 THR A N 1
ATOM 631 C CA . THR A 1 78 ? 7.133 4.691 -3.794 1.00 94.50 78 THR A CA 1
ATOM 632 C C . THR A 1 78 ? 6.785 3.607 -2.775 1.00 94.50 78 THR A C 1
ATOM 634 O O . THR A 1 78 ? 6.811 3.880 -1.578 1.00 94.50 78 THR A O 1
ATOM 637 N N . HIS A 1 79 ? 6.546 2.369 -3.217 1.00 95.12 79 HIS A N 1
ATOM 638 C CA . HIS A 1 79 ? 6.286 1.249 -2.310 1.00 95.12 79 HIS A CA 1
ATOM 639 C C . HIS A 1 79 ? 7.448 1.017 -1.337 1.00 95.12 79 HIS A C 1
ATOM 641 O O . HIS A 1 79 ? 7.240 0.974 -0.126 1.00 95.12 79 HIS A O 1
ATOM 647 N N . LEU A 1 80 ? 8.682 0.903 -1.843 1.00 94.44 80 LEU A N 1
ATOM 648 C CA . LEU A 1 80 ? 9.852 0.651 -0.994 1.00 94.44 80 LEU A CA 1
ATOM 649 C C . LEU A 1 80 ? 10.066 1.757 0.050 1.00 94.44 80 LEU A C 1
ATOM 651 O O . LEU A 1 80 ? 10.499 1.480 1.169 1.00 94.44 80 LEU A O 1
ATOM 655 N N . LEU A 1 81 ? 9.776 3.010 -0.306 1.00 93.12 81 LEU A N 1
ATOM 656 C CA . LEU A 1 81 ? 9.873 4.148 0.604 1.00 93.12 81 LEU A CA 1
ATOM 657 C C . LEU A 1 81 ? 8.771 4.127 1.667 1.00 93.12 81 LEU A C 1
ATOM 659 O O . LEU A 1 81 ? 9.077 4.333 2.838 1.00 93.12 81 LEU A O 1
ATOM 663 N N . ILE A 1 82 ? 7.525 3.822 1.289 1.00 91.81 82 ILE A N 1
ATOM 664 C CA . ILE A 1 82 ? 6.408 3.611 2.227 1.00 91.81 82 ILE A CA 1
ATOM 665 C C . ILE A 1 82 ? 6.790 2.548 3.268 1.00 91.81 82 ILE A C 1
ATOM 667 O O . ILE A 1 82 ? 6.630 2.771 4.469 1.00 91.81 82 ILE A O 1
ATOM 671 N N . ASP A 1 83 ? 7.371 1.433 2.825 1.00 90.81 83 ASP A N 1
ATOM 672 C CA . ASP A 1 83 ? 7.813 0.349 3.705 1.00 90.81 83 ASP A CA 1
ATOM 673 C C . ASP A 1 83 ? 8.917 0.799 4.683 1.00 90.81 83 ASP A C 1
ATOM 675 O O . ASP A 1 83 ? 8.880 0.464 5.871 1.00 90.81 83 ASP A O 1
ATOM 679 N N . LYS A 1 84 ? 9.881 1.607 4.217 1.00 89.31 84 LYS A N 1
ATOM 680 C CA . LYS A 1 84 ? 10.970 2.152 5.050 1.00 89.31 84 LYS A CA 1
ATOM 681 C C . LYS A 1 84 ? 10.511 3.139 6.118 1.00 89.31 84 LYS A C 1
ATOM 683 O O . LYS A 1 84 ? 11.206 3.296 7.116 1.00 89.31 84 LYS A O 1
ATOM 688 N N . LEU A 1 85 ? 9.372 3.797 5.923 1.00 85.62 85 LEU A N 1
ATOM 689 C CA . LEU A 1 85 ? 8.805 4.715 6.913 1.00 85.62 85 LEU A CA 1
ATOM 690 C C . LEU A 1 85 ? 8.211 3.983 8.130 1.00 85.62 85 LEU A C 1
ATOM 692 O O . LEU A 1 85 ? 7.676 4.636 9.025 1.00 85.62 85 LEU A O 1
ATOM 696 N N . GLU A 1 86 ? 8.272 2.643 8.163 1.00 83.25 86 GLU A N 1
ATOM 697 C CA . GLU A 1 86 ? 7.743 1.800 9.242 1.00 83.25 86 GLU A CA 1
ATOM 698 C C . GLU A 1 86 ? 6.315 2.202 9.630 1.00 83.25 86 GLU A C 1
ATOM 700 O O . GLU A 1 86 ? 5.941 2.288 10.804 1.00 83.25 86 GLU A O 1
ATOM 705 N N . ILE A 1 87 ? 5.502 2.470 8.606 1.00 78.06 87 ILE A N 1
ATOM 706 C CA . ILE A 1 87 ? 4.191 3.101 8.745 1.00 78.06 87 ILE A CA 1
ATOM 707 C C . ILE A 1 87 ? 3.294 2.328 9.714 1.00 78.06 87 ILE A C 1
ATOM 709 O O . ILE A 1 87 ? 2.571 2.957 10.474 1.00 78.06 87 ILE A O 1
ATOM 713 N N . ASP A 1 88 ? 3.404 0.999 9.792 1.00 76.69 88 ASP A N 1
ATOM 714 C CA . ASP A 1 88 ? 2.719 0.162 10.792 1.00 76.69 88 ASP A CA 1
ATOM 715 C C . ASP A 1 88 ? 2.927 0.665 12.246 1.00 76.69 88 ASP A C 1
ATOM 717 O O . ASP A 1 88 ? 1.978 0.714 13.039 1.00 76.69 88 ASP A O 1
ATOM 721 N N . LEU A 1 89 ? 4.151 1.064 12.615 1.00 81.81 89 LEU A N 1
ATOM 722 C CA . LEU A 1 89 ? 4.483 1.564 13.955 1.00 81.81 89 LEU A CA 1
ATOM 723 C C . LEU A 1 89 ? 3.968 2.988 14.165 1.00 81.81 89 LEU A C 1
ATOM 725 O O . LEU A 1 89 ? 3.335 3.272 15.189 1.00 81.81 89 LEU A O 1
ATOM 729 N N . ALA A 1 90 ? 4.182 3.865 13.180 1.00 81.62 90 ALA A N 1
ATOM 730 C CA . ALA A 1 90 ? 3.696 5.242 13.213 1.00 81.62 90 ALA A CA 1
ATOM 731 C C . ALA A 1 90 ? 2.163 5.283 13.313 1.00 81.62 90 ALA A C 1
ATOM 733 O O . ALA A 1 90 ? 1.604 5.960 14.178 1.00 81.62 90 ALA A O 1
ATOM 734 N N . ILE A 1 91 ? 1.480 4.472 12.502 1.00 80.94 91 ILE A N 1
ATOM 735 C CA . ILE A 1 91 ? 0.038 4.217 12.552 1.00 80.94 91 ILE A CA 1
ATOM 736 C C . ILE A 1 91 ? -0.378 3.840 13.959 1.00 80.94 91 ILE A C 1
ATOM 738 O O . ILE A 1 91 ? -1.297 4.443 14.516 1.00 80.94 91 ILE A O 1
ATOM 742 N N . HIS A 1 92 ? 0.271 2.833 14.540 1.00 87.62 92 HIS A N 1
ATOM 743 C CA . HIS A 1 92 ? -0.152 2.327 15.829 1.00 87.62 92 HIS A CA 1
ATOM 744 C C . HIS A 1 92 ? -0.022 3.394 16.918 1.00 87.62 92 HIS A C 1
ATOM 746 O O . HIS A 1 92 ? -0.977 3.623 17.667 1.00 87.62 92 HIS A O 1
ATOM 752 N N . ALA A 1 93 ? 1.107 4.104 16.957 1.00 86.44 93 ALA A N 1
ATOM 753 C CA . ALA A 1 93 ? 1.345 5.194 17.897 1.00 86.44 93 ALA A CA 1
ATOM 754 C C . ALA A 1 93 ? 0.331 6.338 17.720 1.00 86.44 93 ALA A C 1
ATOM 756 O O . ALA A 1 93 ? -0.266 6.814 18.695 1.00 86.44 93 ALA A O 1
ATOM 757 N N . LEU A 1 94 ? 0.072 6.745 16.473 1.00 86.31 94 LEU A N 1
ATOM 758 C CA . LEU A 1 94 ? -0.899 7.785 16.145 1.00 86.31 94 LEU A CA 1
ATOM 759 C C . LEU A 1 94 ? -2.313 7.370 16.548 1.00 86.31 94 LEU A C 1
ATOM 761 O O . LEU A 1 94 ? -3.011 8.142 17.207 1.00 86.31 94 LEU A O 1
ATOM 765 N N . VAL A 1 95 ? -2.730 6.148 16.222 1.00 86.00 95 VAL A N 1
ATOM 766 C CA . VAL A 1 95 ? -4.038 5.610 16.602 1.00 86.00 95 VAL A CA 1
ATOM 767 C C . VAL A 1 95 ? -4.156 5.545 18.124 1.00 86.00 95 VAL A C 1
ATOM 769 O O . VAL A 1 95 ? -5.103 6.113 18.669 1.00 86.00 95 VAL A O 1
ATOM 772 N N . GLN A 1 96 ? -3.186 4.961 18.837 1.00 88.00 96 GLN A N 1
ATOM 773 C CA . GLN A 1 96 ? -3.195 4.922 20.304 1.00 88.00 96 GLN A CA 1
ATOM 774 C C . GLN A 1 96 ? -3.295 6.318 20.925 1.00 88.00 96 GLN A C 1
ATOM 776 O O . GLN A 1 96 ? -4.028 6.504 21.900 1.00 88.00 96 GLN A O 1
ATOM 781 N N . SER A 1 97 ? -2.628 7.322 20.342 1.00 87.94 97 SER A N 1
ATOM 782 C CA . SER A 1 97 ? -2.696 8.704 20.826 1.00 87.94 97 SER A CA 1
ATOM 783 C C . SER A 1 97 ? -4.129 9.257 20.852 1.00 87.94 97 SER A C 1
ATOM 785 O O . SER A 1 97 ? -4.490 9.997 21.767 1.00 87.94 97 SER A O 1
ATOM 787 N N . ARG A 1 98 ? -4.983 8.837 19.907 1.00 88.94 98 ARG A N 1
ATOM 788 C CA . ARG A 1 98 ? -6.396 9.251 19.816 1.00 88.94 98 ARG A CA 1
ATOM 789 C C . ARG A 1 98 ? -7.296 8.577 20.850 1.00 88.94 98 ARG A C 1
ATOM 791 O O . ARG A 1 98 ? -8.395 9.067 21.119 1.00 88.94 98 ARG A O 1
ATOM 798 N N . PHE A 1 99 ? -6.814 7.500 21.462 1.00 87.50 99 PHE A N 1
ATOM 799 C CA . PHE A 1 99 ? -7.495 6.757 22.519 1.00 87.50 99 PHE A CA 1
ATOM 800 C C . PHE A 1 99 ? -6.915 7.030 23.916 1.00 87.50 99 PHE A C 1
ATOM 802 O O . PHE A 1 99 ? -7.361 6.414 24.882 1.00 87.50 99 PHE A O 1
ATOM 809 N N . LYS A 1 100 ? -5.975 7.981 24.062 1.00 87.81 100 LYS A N 1
ATOM 810 C CA . LYS A 1 100 ? -5.333 8.322 25.349 1.00 87.81 100 LYS A CA 1
ATOM 811 C C . LYS A 1 100 ? -6.315 8.708 26.460 1.00 87.81 100 LYS A C 1
ATOM 813 O O . LYS A 1 100 ? -6.042 8.402 27.612 1.00 87.81 100 LYS A O 1
ATOM 818 N N . LEU A 1 101 ? -7.435 9.346 26.113 1.00 88.81 101 LEU A N 1
ATOM 819 C CA . LEU A 1 101 ? -8.463 9.786 27.068 1.00 88.81 101 LEU A CA 1
ATOM 820 C C . LEU A 1 101 ? -9.491 8.696 27.418 1.00 88.81 101 LEU A C 1
ATOM 822 O O . LEU A 1 101 ? -10.398 8.950 28.204 1.00 88.81 101 LEU A O 1
ATOM 826 N N . LEU A 1 102 ? -9.406 7.506 26.814 1.00 88.75 102 LEU A N 1
ATOM 827 C CA . LEU A 1 102 ? -10.288 6.398 27.176 1.00 88.75 102 LEU A CA 1
ATOM 828 C C . LEU A 1 102 ? -9.755 5.642 28.401 1.00 88.75 102 LEU A C 1
ATOM 830 O O . LEU A 1 102 ? -8.541 5.616 28.623 1.0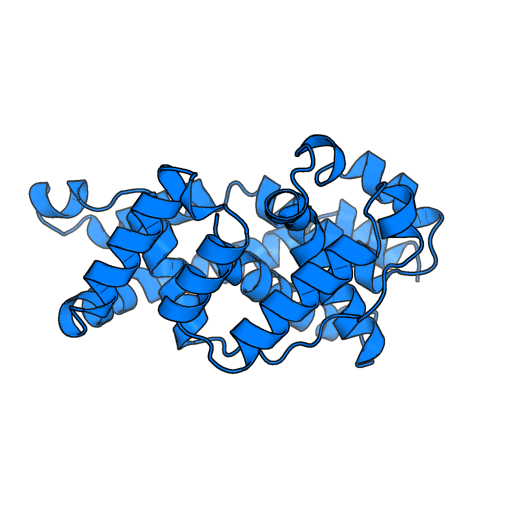0 88.75 102 LEU A O 1
ATOM 834 N N . PRO A 1 103 ? -10.636 4.959 29.160 1.00 91.12 103 PRO A N 1
ATOM 835 C CA . PRO A 1 103 ? -10.216 4.098 30.258 1.00 91.12 103 PRO A CA 1
ATOM 836 C C . PRO A 1 103 ? -9.133 3.106 29.823 1.00 91.12 103 PRO A C 1
ATOM 838 O O . PRO A 1 103 ? -9.176 2.572 28.710 1.00 91.12 103 PRO A O 1
ATOM 841 N N . SER A 1 104 ? -8.191 2.805 30.721 1.00 89.88 104 SER A N 1
ATOM 842 C CA . SER A 1 104 ? -7.049 1.920 30.441 1.00 89.88 104 SER A CA 1
ATOM 843 C C . SER A 1 104 ? -7.470 0.569 29.851 1.00 89.88 104 SER A C 1
ATOM 845 O O . SER A 1 104 ? -6.843 0.108 28.902 1.00 89.88 104 SER A O 1
ATOM 847 N N . LYS A 1 105 ? -8.583 -0.001 30.339 1.00 89.75 105 LYS A N 1
ATOM 848 C CA . LYS A 1 105 ? -9.193 -1.252 29.850 1.00 89.75 105 LYS A CA 1
ATOM 849 C C . LYS A 1 105 ? -9.654 -1.200 28.389 1.00 89.75 105 LYS A C 1
ATOM 851 O O . LYS A 1 105 ? -9.768 -2.241 27.752 1.00 89.75 105 LYS A O 1
ATOM 856 N N . VAL A 1 106 ? -9.985 -0.015 27.874 1.00 86.12 106 VAL A N 1
ATOM 857 C CA . VAL A 1 106 ? -10.365 0.190 26.468 1.00 86.12 106 VAL A CA 1
ATOM 858 C C . VAL A 1 106 ? -9.125 0.494 25.641 1.00 86.12 106 VAL A C 1
ATOM 860 O O . VAL A 1 106 ? -8.933 -0.091 24.580 1.00 86.12 106 VAL A O 1
ATOM 863 N N . ARG A 1 107 ? -8.241 1.358 26.153 1.00 87.44 107 ARG A N 1
ATOM 864 C CA . ARG A 1 107 ? -6.982 1.709 25.488 1.00 87.44 107 ARG A CA 1
ATOM 865 C C . ARG A 1 107 ? -6.101 0.481 25.238 1.00 87.44 107 ARG A C 1
ATOM 867 O O . ARG A 1 107 ? -5.560 0.356 24.148 1.00 87.44 107 ARG A O 1
ATOM 874 N N . SER A 1 108 ? -6.008 -0.447 26.193 1.00 87.94 108 SER A N 1
ATOM 875 C CA . SER A 1 108 ? -5.233 -1.690 26.045 1.00 87.94 108 SER A CA 1
ATOM 876 C C . SER A 1 108 ? -5.766 -2.626 24.955 1.00 87.94 108 SER A C 1
ATOM 878 O O . SER A 1 108 ? -5.032 -3.488 24.480 1.00 87.94 108 SER A O 1
ATOM 880 N N . LYS A 1 109 ? -7.022 -2.451 24.520 1.00 87.94 109 LYS A N 1
ATOM 881 C CA . LYS A 1 109 ? -7.612 -3.203 23.402 1.00 87.94 109 LYS A CA 1
ATOM 882 C C . LYS A 1 109 ? -7.237 -2.626 22.036 1.00 87.94 109 LYS A C 1
ATOM 884 O O . LYS A 1 109 ? -7.477 -3.274 21.018 1.00 87.94 109 LYS A O 1
ATOM 889 N N . VAL A 1 110 ? -6.641 -1.433 21.992 1.00 88.62 110 VAL A N 1
ATOM 890 C CA . VAL A 1 110 ? -6.112 -0.849 20.759 1.00 88.62 110 VAL A CA 1
ATOM 891 C C . VAL A 1 110 ? -4.765 -1.490 20.468 1.00 88.62 110 VAL A C 1
ATOM 893 O O . VAL A 1 110 ? -3.731 -1.059 20.970 1.00 88.62 110 VAL A O 1
ATOM 896 N N . THR A 1 111 ? -4.809 -2.558 19.679 1.00 90.81 111 THR A N 1
ATOM 897 C CA . THR A 1 111 ? -3.638 -3.326 19.241 1.00 90.81 111 THR A CA 1
ATOM 898 C C . THR A 1 111 ? -3.140 -2.839 17.876 1.00 90.81 111 THR A C 1
ATOM 900 O O . THR A 1 111 ? -3.920 -2.235 17.137 1.00 90.81 111 THR A O 1
ATOM 903 N N . PRO A 1 112 ? -1.889 -3.143 17.481 1.00 89.06 112 PRO A N 1
ATOM 904 C CA . PRO A 1 112 ? -1.399 -2.844 16.132 1.00 89.06 112 PRO A CA 1
ATOM 905 C C . PRO A 1 112 ? -2.294 -3.416 15.025 1.00 89.06 112 PRO A C 1
ATOM 907 O O . PRO A 1 112 ? -2.575 -2.752 14.036 1.00 89.06 112 PRO A O 1
ATOM 910 N N . MET A 1 113 ? -2.834 -4.624 15.220 1.00 88.94 113 MET A N 1
ATOM 911 C CA . MET A 1 113 ? -3.736 -5.255 14.248 1.00 88.94 113 MET A CA 1
ATOM 912 C C . MET A 1 113 ? -5.057 -4.490 14.100 1.00 88.94 113 MET A C 1
ATOM 914 O O . MET A 1 113 ? -5.551 -4.334 12.987 1.00 88.94 113 MET A O 1
ATOM 918 N N . LEU A 1 114 ? -5.605 -3.971 15.206 1.00 90.50 114 LEU A N 1
ATOM 919 C CA . LEU A 1 114 ? -6.779 -3.099 15.163 1.00 90.50 114 LEU A CA 1
ATOM 920 C C . LEU A 1 114 ? -6.460 -1.775 14.462 1.00 90.50 114 LEU A C 1
ATOM 922 O O . LEU A 1 114 ? -7.258 -1.324 13.648 1.00 90.50 114 LEU A O 1
ATOM 926 N N . SER A 1 115 ? -5.309 -1.162 14.754 1.00 90.88 115 SER A N 1
ATOM 927 C CA . SER A 1 115 ? -4.867 0.064 14.081 1.00 90.88 115 SER A CA 1
ATOM 928 C C . SER A 1 115 ? -4.794 -0.128 12.565 1.00 90.88 115 SER A C 1
ATOM 930 O O . SER A 1 115 ? -5.353 0.682 11.830 1.00 90.88 115 SER A O 1
ATOM 932 N N . ASN A 1 116 ? -4.208 -1.239 12.112 1.00 88.19 116 ASN A N 1
ATOM 933 C CA . ASN A 1 116 ? -4.118 -1.572 10.693 1.00 88.19 116 ASN A CA 1
ATOM 934 C C . ASN A 1 116 ? -5.502 -1.784 10.065 1.00 88.19 116 ASN A C 1
ATOM 936 O O . ASN A 1 116 ? -5.799 -1.194 9.031 1.00 88.19 116 ASN A O 1
ATOM 940 N N . ALA A 1 117 ? -6.380 -2.554 10.718 1.00 88.81 117 ALA A N 1
ATOM 941 C CA . ALA A 1 117 ? -7.746 -2.765 10.234 1.00 88.81 117 ALA A CA 1
ATOM 942 C C . ALA A 1 117 ? -8.529 -1.445 10.107 1.00 88.81 117 ALA A C 1
ATOM 944 O O . ALA A 1 117 ? -9.232 -1.233 9.123 1.00 88.81 117 ALA A O 1
ATOM 945 N N . LEU A 1 118 ? -8.400 -0.538 11.082 1.00 90.75 118 LEU A N 1
ATOM 946 C CA . LEU A 1 118 ? -9.083 0.757 11.053 1.00 90.75 118 LEU A CA 1
ATOM 947 C C . LEU A 1 118 ? -8.607 1.653 9.906 1.00 90.75 118 LEU A C 1
ATOM 949 O O . LEU A 1 118 ? -9.409 2.415 9.370 1.00 90.75 118 LEU A O 1
ATOM 953 N N . ILE A 1 119 ? -7.331 1.573 9.535 1.00 89.88 119 ILE A N 1
ATOM 954 C CA . ILE A 1 119 ? -6.785 2.349 8.421 1.00 89.88 119 ILE A CA 1
ATOM 955 C C . ILE A 1 119 ? -7.211 1.776 7.079 1.00 89.88 119 ILE A C 1
ATOM 957 O O . ILE A 1 119 ? -7.660 2.536 6.228 1.00 89.88 119 ILE A O 1
ATOM 961 N N . GLU A 1 120 ? -7.203 0.453 6.926 1.00 88.69 120 GLU A N 1
ATOM 962 C CA . GLU A 1 120 ? -7.788 -0.199 5.750 1.00 88.69 120 GLU A CA 1
ATOM 963 C C . GLU A 1 120 ? -9.258 0.213 5.575 1.00 88.69 120 GLU A C 1
ATOM 965 O O . GLU A 1 120 ? -9.651 0.669 4.507 1.00 88.69 120 GLU A O 1
ATOM 970 N N . PHE A 1 121 ? -10.061 0.176 6.646 1.00 89.19 121 PHE A N 1
ATOM 971 C CA . PHE A 1 121 ? -11.437 0.682 6.614 1.00 89.19 121 PHE A CA 1
ATOM 972 C C . PHE A 1 121 ? -11.536 2.155 6.229 1.00 89.19 121 PHE A C 1
ATOM 974 O O . PHE A 1 121 ? -12.461 2.540 5.515 1.00 89.19 121 PHE A O 1
ATOM 981 N N . HIS A 1 122 ? -10.641 2.989 6.758 1.00 90.94 122 HIS A N 1
ATOM 982 C CA . HIS A 1 122 ? -10.626 4.404 6.431 1.00 90.94 122 HIS A CA 1
ATOM 983 C C . HIS A 1 122 ? -10.406 4.596 4.932 1.00 90.94 122 HIS A C 1
ATOM 985 O O . HIS A 1 122 ? -11.190 5.300 4.298 1.00 90.94 122 HIS A O 1
ATOM 991 N N . TYR A 1 123 ? -9.402 3.939 4.360 1.00 90.44 123 TYR A N 1
ATOM 992 C CA . TYR A 1 123 ? -9.125 4.047 2.937 1.00 90.44 123 TYR A CA 1
ATOM 993 C C . TYR A 1 123 ? -10.253 3.465 2.088 1.00 90.44 123 TYR A C 1
ATOM 995 O O . TYR A 1 123 ? -10.733 4.152 1.196 1.00 90.44 123 TYR A O 1
ATOM 1003 N N . LEU A 1 124 ? -10.777 2.280 2.413 1.00 88.25 124 LEU A N 1
ATOM 1004 C CA . LEU A 1 124 ? -11.902 1.684 1.676 1.00 88.25 124 LEU A CA 1
ATOM 1005 C C . LEU A 1 124 ? -13.142 2.587 1.649 1.00 88.25 124 LEU A C 1
ATOM 1007 O O . LEU A 1 124 ? -13.859 2.625 0.657 1.00 88.25 124 LEU A O 1
ATOM 1011 N N . ALA A 1 125 ? -13.403 3.317 2.737 1.00 86.25 125 ALA A N 1
ATOM 1012 C CA . ALA A 1 125 ? -14.576 4.179 2.840 1.00 86.25 125 ALA A CA 1
ATOM 1013 C C . ALA A 1 125 ? -14.414 5.546 2.157 1.00 86.25 125 ALA A C 1
ATOM 1015 O O . ALA A 1 125 ? -15.422 6.151 1.798 1.00 86.25 125 ALA A O 1
ATOM 1016 N N . ASN A 1 126 ? -13.188 6.069 2.043 1.00 86.06 126 ASN A N 1
ATOM 1017 C CA . ASN A 1 126 ? -12.946 7.449 1.592 1.00 86.06 126 ASN A CA 1
ATOM 1018 C C . ASN A 1 126 ? -12.193 7.537 0.257 1.00 86.06 126 ASN A C 1
ATOM 1020 O O . ASN A 1 126 ? -12.231 8.580 -0.388 1.00 86.06 126 ASN A O 1
ATOM 1024 N N . PHE A 1 127 ? -11.541 6.458 -0.170 1.00 84.00 127 PHE A N 1
ATOM 1025 C CA . PHE A 1 127 ? -10.755 6.389 -1.394 1.00 84.00 127 PHE A CA 1
ATOM 1026 C C . PHE A 1 127 ? -11.253 5.212 -2.225 1.00 84.00 127 PHE A C 1
ATOM 1028 O O . PHE A 1 127 ? -10.720 4.115 -2.077 1.00 84.00 127 PHE A O 1
ATOM 1035 N N . PRO A 1 128 ? -12.281 5.391 -3.073 1.00 78.56 128 PRO A N 1
ATOM 1036 C CA . PRO A 1 128 ? -12.659 4.360 -4.026 1.00 78.56 128 PRO A CA 1
ATOM 1037 C C . PRO A 1 128 ? -11.496 4.127 -5.002 1.00 78.56 128 PRO A C 1
ATOM 1039 O O . PRO A 1 128 ? -10.835 5.094 -5.410 1.00 78.56 128 PRO A O 1
ATOM 1042 N N . PRO A 1 129 ? -11.216 2.871 -5.370 1.00 74.19 129 PRO A N 1
ATOM 1043 C CA . PRO A 1 129 ? -10.111 2.579 -6.251 1.00 74.19 129 PRO A CA 1
ATOM 1044 C C . PRO A 1 129 ? -10.560 2.808 -7.695 1.00 74.19 129 PRO A C 1
ATOM 1046 O O . PRO A 1 129 ? -11.436 2.129 -8.218 1.00 74.19 129 PRO A O 1
ATOM 1049 N N . ASP A 1 130 ? -9.966 3.809 -8.326 1.00 84.88 130 ASP A N 1
ATOM 1050 C CA . ASP A 1 130 ? -10.247 4.275 -9.689 1.00 84.88 130 ASP A CA 1
ATOM 1051 C C . ASP A 1 130 ? -9.048 4.054 -10.625 1.00 84.88 130 ASP A C 1
ATOM 1053 O O . ASP A 1 130 ? -8.948 4.666 -11.687 1.00 84.88 130 ASP A O 1
ATOM 1057 N N . PHE A 1 131 ? -8.130 3.172 -10.235 1.00 87.06 131 PHE A N 1
ATOM 1058 C CA . PHE A 1 131 ? -6.913 2.897 -10.979 1.00 87.06 131 PHE A CA 1
ATOM 1059 C C . PHE A 1 131 ? -7.043 1.676 -11.890 1.00 87.06 131 PHE A C 1
ATOM 1061 O O . PHE A 1 131 ? -7.899 0.807 -11.717 1.00 87.06 131 PHE A O 1
ATOM 1068 N N . LYS A 1 132 ? -6.135 1.596 -12.861 1.00 90.31 132 LYS A N 1
ATOM 1069 C CA . LYS A 1 132 ? -5.928 0.419 -13.707 1.00 90.31 132 LYS A CA 1
ATOM 1070 C C . LYS A 1 132 ? -4.520 -0.104 -13.479 1.00 90.31 132 LYS A C 1
ATOM 1072 O O . LYS A 1 132 ? -3.624 0.666 -13.160 1.00 90.31 132 LYS A O 1
ATOM 1077 N N . LEU A 1 133 ? -4.334 -1.403 -13.658 1.00 91.50 133 LEU A N 1
ATOM 1078 C CA . LEU A 1 133 ? -3.013 -2.023 -13.674 1.00 91.50 133 LEU A CA 1
ATOM 1079 C C . LEU A 1 133 ? -2.634 -2.359 -15.104 1.00 91.50 133 LEU A C 1
ATOM 1081 O O . LEU A 1 133 ? -3.485 -2.836 -15.867 1.00 91.50 133 LEU A O 1
ATOM 1085 N N . SER A 1 134 ? -1.365 -2.143 -15.442 1.00 91.75 134 SER A N 1
ATOM 1086 C CA . SER A 1 134 ? -0.834 -2.622 -16.713 1.00 91.75 134 SER A CA 1
ATOM 1087 C C . SER A 1 134 ? -1.025 -4.144 -16.807 1.00 91.75 134 SER A C 1
ATOM 1089 O O . SER A 1 134 ? -0.805 -4.853 -15.820 1.00 91.75 134 SER A O 1
ATOM 1091 N N . PRO A 1 135 ? -1.512 -4.668 -17.948 1.00 81.62 135 PRO A N 1
ATOM 1092 C CA . PRO A 1 135 ? -1.845 -6.082 -18.083 1.00 81.62 135 PRO A CA 1
ATOM 1093 C C . PRO A 1 135 ? -0.628 -6.997 -18.209 1.00 81.62 135 PRO A C 1
ATOM 1095 O O . PRO A 1 135 ? -0.765 -8.206 -18.027 1.00 81.62 135 PRO A O 1
ATOM 1098 N N . ASN A 1 136 ? 0.537 -6.433 -18.524 1.00 87.94 136 ASN A N 1
ATOM 1099 C CA . ASN A 1 136 ? 1.736 -7.179 -18.865 1.00 87.94 136 ASN A CA 1
ATOM 1100 C C . ASN A 1 136 ? 2.881 -6.838 -17.910 1.00 87.94 136 ASN A C 1
ATOM 1102 O O . ASN A 1 136 ? 2.926 -5.758 -17.324 1.00 87.94 136 ASN A O 1
ATOM 1106 N N . GLY A 1 137 ? 3.826 -7.771 -17.787 1.00 87.00 137 GLY A N 1
ATOM 1107 C CA . GLY A 1 137 ? 5.136 -7.451 -17.237 1.00 87.00 137 GLY A CA 1
ATOM 1108 C C . GLY A 1 137 ? 5.906 -6.492 -18.143 1.00 87.00 137 GLY A C 1
ATOM 1109 O O . GLY A 1 137 ? 5.541 -6.257 -19.295 1.00 87.00 137 GLY A O 1
ATOM 1110 N N . ASN A 1 138 ? 6.997 -5.959 -17.614 1.00 93.12 138 ASN A N 1
ATOM 1111 C CA . ASN A 1 138 ? 7.922 -5.096 -18.335 1.00 93.12 138 ASN A CA 1
ATOM 1112 C C . ASN A 1 138 ? 9.368 -5.570 -18.100 1.00 93.12 138 ASN A C 1
ATOM 1114 O O . ASN A 1 138 ? 9.620 -6.577 -17.427 1.00 93.12 138 ASN A O 1
ATOM 1118 N N . ASP A 1 139 ? 10.343 -4.852 -18.654 1.00 93.94 139 ASP A N 1
ATOM 1119 C CA . ASP A 1 139 ? 11.756 -5.210 -18.499 1.00 93.94 139 ASP A CA 1
ATOM 1120 C C . ASP A 1 139 ? 12.181 -5.286 -17.025 1.00 93.94 139 ASP A C 1
ATOM 1122 O O . ASP A 1 139 ? 12.995 -6.135 -16.664 1.00 93.94 139 ASP A O 1
ATOM 1126 N N . LEU A 1 140 ? 11.617 -4.443 -16.150 1.00 94.38 140 LEU A N 1
ATOM 1127 C CA . LEU A 1 140 ? 11.934 -4.468 -14.721 1.00 94.38 140 LEU A CA 1
ATOM 1128 C C . LEU A 1 140 ? 11.359 -5.694 -14.026 1.00 94.38 140 LEU A C 1
ATOM 1130 O O . LEU A 1 140 ? 12.057 -6.307 -13.225 1.00 94.38 140 LEU A O 1
ATOM 1134 N N . THR A 1 141 ? 10.132 -6.102 -14.349 1.00 94.38 141 THR A N 1
ATOM 1135 C CA . THR A 1 141 ? 9.571 -7.328 -13.763 1.00 94.38 141 THR A CA 1
ATOM 1136 C C . THR A 1 141 ? 10.372 -8.558 -14.180 1.00 94.38 141 THR A C 1
ATOM 1138 O O . THR A 1 141 ? 10.623 -9.436 -13.359 1.00 94.38 141 THR A O 1
ATOM 1141 N N . THR A 1 142 ? 10.851 -8.581 -15.427 1.00 93.75 142 THR A N 1
ATOM 1142 C CA . THR A 1 142 ? 11.742 -9.636 -15.932 1.00 93.75 142 THR A CA 1
ATOM 1143 C C . THR A 1 142 ? 13.069 -9.646 -15.173 1.00 93.75 142 THR A C 1
ATOM 1145 O O . THR A 1 142 ? 13.494 -10.692 -14.691 1.00 93.75 142 THR A O 1
ATOM 1148 N N . LYS A 1 143 ? 13.693 -8.477 -14.988 1.00 93.88 143 LYS A N 1
ATOM 1149 C CA . LYS A 1 143 ? 14.940 -8.327 -14.220 1.00 93.88 143 LYS A CA 1
ATOM 1150 C C . LYS A 1 143 ? 14.803 -8.716 -12.743 1.00 93.88 143 LYS A C 1
ATOM 1152 O O . LYS A 1 143 ? 15.771 -9.171 -12.145 1.00 93.88 143 LYS A O 1
ATOM 1157 N N . LEU A 1 144 ? 13.611 -8.570 -12.167 1.00 93.88 144 LEU A N 1
ATOM 1158 C CA . LEU A 1 144 ? 13.280 -9.022 -10.810 1.00 93.88 144 LEU A CA 1
ATOM 1159 C C . LEU A 1 144 ? 12.935 -10.522 -10.734 1.00 93.88 144 LEU A C 1
ATOM 1161 O O . LEU A 1 144 ? 12.554 -11.010 -9.669 1.00 93.88 144 LEU A O 1
ATOM 1165 N N . ASN A 1 145 ? 13.051 -11.264 -11.842 1.00 95.00 145 ASN A N 1
ATOM 1166 C CA . ASN A 1 145 ? 12.661 -12.671 -11.959 1.00 95.00 145 ASN A CA 1
ATOM 1167 C C . ASN A 1 145 ? 11.196 -12.923 -11.560 1.00 95.00 145 ASN A C 1
ATOM 1169 O O . ASN A 1 145 ? 10.876 -13.922 -10.916 1.00 95.00 145 ASN A O 1
ATOM 1173 N N . ILE A 1 146 ? 10.305 -11.995 -11.913 1.00 94.06 146 ILE A N 1
ATOM 1174 C CA . ILE A 1 146 ? 8.866 -12.110 -11.670 1.00 94.06 146 ILE A CA 1
ATOM 1175 C C . ILE A 1 146 ? 8.206 -12.607 -12.954 1.00 94.06 146 ILE A C 1
ATOM 1177 O O . ILE A 1 146 ? 8.277 -11.953 -13.998 1.00 94.06 146 ILE A O 1
ATOM 1181 N N . ALA A 1 147 ? 7.549 -13.765 -12.881 1.00 93.69 147 ALA A N 1
ATOM 1182 C CA . ALA A 1 147 ? 6.887 -14.348 -14.036 1.00 93.69 147 ALA A CA 1
ATOM 1183 C C . ALA A 1 147 ? 5.668 -13.513 -14.457 1.00 93.69 147 ALA A C 1
ATOM 1185 O O . ALA A 1 147 ? 4.870 -13.073 -13.629 1.00 93.69 147 ALA A O 1
ATOM 1186 N N . VAL A 1 148 ? 5.470 -13.359 -15.771 1.00 93.56 148 VAL A N 1
ATOM 1187 C CA . VAL A 1 148 ? 4.297 -12.659 -16.334 1.00 93.56 148 VAL A CA 1
ATOM 1188 C C . VAL A 1 148 ? 2.985 -13.299 -15.870 1.00 93.56 148 VAL A C 1
ATOM 1190 O O . VAL A 1 148 ? 2.021 -12.589 -15.596 1.00 93.56 148 VAL A O 1
ATOM 1193 N N . HIS A 1 149 ? 2.966 -14.626 -15.716 1.00 93.31 149 HIS A N 1
ATOM 1194 C CA . HIS A 1 149 ? 1.832 -15.358 -15.151 1.00 93.31 149 HIS A CA 1
ATOM 1195 C C . HIS A 1 149 ? 1.414 -14.812 -13.775 1.00 93.31 149 HIS A C 1
ATOM 1197 O O . HIS A 1 149 ? 0.231 -14.580 -13.536 1.00 93.31 149 HIS A O 1
ATOM 1203 N N . ASP A 1 150 ? 2.367 -14.537 -12.884 1.00 91.88 150 ASP A N 1
ATOM 1204 C CA . ASP A 1 150 ? 2.062 -14.084 -11.523 1.00 91.88 150 ASP A CA 1
ATOM 1205 C C . ASP A 1 150 ? 1.507 -12.654 -11.516 1.00 91.88 150 ASP A C 1
ATOM 1207 O O . ASP A 1 150 ? 0.605 -12.327 -10.742 1.00 91.88 150 ASP A O 1
ATOM 1211 N N . ILE A 1 151 ? 1.984 -11.817 -12.441 1.00 92.69 151 ILE A N 1
ATOM 1212 C CA . ILE A 1 151 ? 1.449 -10.469 -12.675 1.00 92.69 151 ILE A CA 1
ATOM 1213 C C . ILE A 1 151 ? -0.007 -10.552 -13.139 1.00 92.69 151 ILE A C 1
ATOM 1215 O O . ILE A 1 151 ? -0.864 -9.837 -12.619 1.00 92.69 151 ILE A O 1
ATOM 1219 N N . GLN A 1 152 ? -0.308 -11.453 -14.078 1.00 92.38 152 GLN A N 1
ATOM 1220 C CA . GLN A 1 152 ? -1.667 -11.669 -14.578 1.00 92.38 152 GLN A CA 1
ATOM 1221 C C . GLN A 1 152 ? -2.609 -12.178 -13.479 1.00 92.38 152 GLN A C 1
ATOM 1223 O O . GLN A 1 152 ? -3.743 -11.704 -13.378 1.00 92.38 152 GLN A O 1
ATOM 1228 N N . VAL A 1 153 ? -2.136 -13.083 -12.616 1.00 88.69 153 VAL A N 1
ATOM 1229 C CA . VAL A 1 153 ? -2.893 -13.575 -11.453 1.00 88.69 153 VAL A CA 1
ATOM 1230 C C . VAL A 1 153 ? -3.222 -12.429 -10.498 1.00 88.69 153 VAL A C 1
ATOM 1232 O O . VAL A 1 153 ? -4.386 -12.246 -10.133 1.00 88.69 153 VAL A O 1
ATOM 1235 N N . ILE A 1 154 ? -2.233 -11.606 -10.134 1.00 88.31 154 ILE A N 1
ATOM 1236 C CA . ILE A 1 154 ? -2.458 -10.440 -9.269 1.00 88.31 154 ILE A CA 1
ATOM 1237 C C . ILE A 1 154 ? -3.409 -9.445 -9.898 1.00 88.31 154 ILE A C 1
ATOM 1239 O O . ILE A 1 154 ? -4.318 -8.957 -9.226 1.00 88.31 154 ILE A O 1
ATOM 1243 N N . LYS A 1 155 ? -3.237 -9.159 -11.186 1.00 90.62 155 LYS A N 1
ATOM 1244 C CA . LYS A 1 155 ? -4.134 -8.265 -11.896 1.00 90.62 155 LYS A CA 1
ATOM 1245 C C . LYS A 1 155 ? -5.569 -8.778 -11.854 1.00 90.62 155 LYS A C 1
ATOM 1247 O O . LYS A 1 155 ? -6.451 -8.019 -11.474 1.00 90.62 155 LYS A O 1
ATOM 1252 N N . SER A 1 156 ? -5.805 -10.048 -12.183 1.00 89.81 156 SER A N 1
ATOM 1253 C CA . SER A 1 156 ? -7.148 -10.641 -12.131 1.00 89.81 156 SER A CA 1
ATOM 1254 C C . SER A 1 156 ? -7.766 -10.519 -10.740 1.00 89.81 156 SER A C 1
ATOM 1256 O O . SER A 1 156 ? -8.952 -10.231 -10.596 1.00 89.81 156 SER A O 1
ATOM 1258 N N . HIS A 1 157 ? -6.959 -10.735 -9.711 1.00 86.81 157 HIS A N 1
ATOM 1259 C CA . HIS A 1 157 ? -7.358 -10.624 -8.321 1.00 86.81 157 HIS A CA 1
ATOM 1260 C C . HIS A 1 157 ? -7.702 -9.197 -7.890 1.00 86.81 157 HIS A C 1
ATOM 1262 O O . HIS A 1 157 ? -8.685 -8.988 -7.176 1.00 86.81 157 HIS A O 1
ATOM 1268 N N . ILE A 1 158 ? -6.913 -8.222 -8.332 1.00 87.25 158 ILE A N 1
ATOM 1269 C CA . ILE A 1 158 ? -7.174 -6.813 -8.064 1.00 87.25 158 ILE A CA 1
ATOM 1270 C C . ILE A 1 158 ? -8.395 -6.360 -8.851 1.00 87.25 158 ILE A C 1
ATOM 1272 O O . ILE A 1 158 ? -9.290 -5.795 -8.243 1.00 87.25 158 ILE A O 1
ATOM 1276 N N . ASP A 1 159 ? -8.507 -6.687 -10.138 1.00 89.06 159 ASP A N 1
ATOM 1277 C CA . ASP A 1 159 ? -9.683 -6.375 -10.958 1.00 89.06 159 ASP A CA 1
ATOM 1278 C C . ASP A 1 159 ? -10.978 -6.912 -10.323 1.00 89.06 159 ASP A C 1
ATOM 1280 O O . ASP A 1 159 ? -11.993 -6.218 -10.300 1.00 89.06 159 ASP A O 1
ATOM 1284 N N . ASP A 1 160 ? -10.958 -8.128 -9.772 1.00 87.69 160 ASP A N 1
ATOM 1285 C CA . ASP A 1 160 ? -12.094 -8.685 -9.031 1.00 87.69 160 ASP A CA 1
ATOM 1286 C C . ASP A 1 160 ? -12.418 -7.888 -7.761 1.00 87.69 160 ASP A C 1
ATOM 1288 O O . ASP A 1 160 ? -13.588 -7.641 -7.468 1.00 87.69 160 ASP A O 1
ATOM 1292 N N . PHE A 1 161 ? -11.399 -7.456 -7.020 1.00 87.12 161 PHE A N 1
ATOM 1293 C CA . PHE A 1 161 ? -11.572 -6.594 -5.852 1.00 87.12 161 PHE A CA 1
ATOM 1294 C C . PHE A 1 161 ? -12.075 -5.184 -6.225 1.00 87.12 161 PHE A C 1
ATOM 1296 O O . PHE A 1 161 ? -12.878 -4.606 -5.494 1.00 87.12 161 PHE A O 1
ATOM 1303 N N . LEU A 1 162 ? -11.675 -4.643 -7.377 1.00 87.31 162 LEU A N 1
ATOM 1304 C CA . LEU A 1 162 ? -12.134 -3.342 -7.871 1.00 87.31 162 LEU A CA 1
ATOM 1305 C C . LEU A 1 162 ? -13.626 -3.344 -8.239 1.00 87.31 162 LEU A C 1
ATOM 1307 O O . LEU A 1 162 ? -14.288 -2.322 -8.087 1.00 87.31 162 LEU A O 1
ATOM 1311 N N . LYS A 1 163 ? -14.183 -4.484 -8.674 1.00 88.62 163 LYS A N 1
ATOM 1312 C CA . LYS A 1 163 ? -15.622 -4.616 -8.988 1.00 88.62 163 LYS A CA 1
ATOM 1313 C C . LYS A 1 163 ? -16.521 -4.499 -7.754 1.00 88.62 163 LYS A C 1
ATOM 1315 O O . LYS A 1 163 ? -17.668 -4.080 -7.873 1.00 88.62 163 LYS A O 1
ATOM 1320 N N . ASP A 1 164 ? -16.021 -4.890 -6.585 1.00 88.62 164 ASP A N 1
ATOM 1321 C CA . ASP A 1 164 ? -16.714 -4.764 -5.301 1.00 88.62 164 ASP A CA 1
ATOM 1322 C C . ASP A 1 164 ? -15.668 -4.539 -4.201 1.00 88.62 164 ASP A C 1
ATOM 1324 O O . ASP A 1 164 ? -15.087 -5.465 -3.622 1.00 88.62 164 ASP A O 1
ATOM 1328 N N . THR A 1 165 ? -15.401 -3.258 -3.956 1.00 86.75 165 THR A N 1
ATOM 1329 C CA . THR A 1 165 ? -14.417 -2.789 -2.983 1.00 86.75 165 THR A CA 1
ATOM 1330 C C . THR A 1 165 ? -14.971 -2.936 -1.567 1.00 86.75 165 THR A C 1
ATOM 1332 O O . THR A 1 165 ? -15.484 -1.997 -0.959 1.00 86.75 165 THR A O 1
ATOM 1335 N N . SER A 1 166 ? -14.865 -4.144 -1.021 1.00 84.88 166 SER A N 1
ATOM 1336 C CA . SER A 1 166 ? -15.309 -4.462 0.334 1.00 84.88 166 SER A CA 1
ATOM 1337 C C . SER A 1 166 ? -14.285 -5.305 1.089 1.00 84.88 166 SER A C 1
ATOM 1339 O O . SER A 1 166 ? -13.507 -6.065 0.508 1.00 84.88 166 SER A O 1
ATOM 1341 N N . LEU A 1 167 ? -14.311 -5.233 2.424 1.00 83.19 167 LEU A N 1
ATOM 1342 C CA . LEU A 1 167 ? -13.470 -6.095 3.263 1.00 83.19 167 LEU A CA 1
ATOM 1343 C C . LEU A 1 167 ? -13.735 -7.581 3.038 1.00 83.19 167 LEU A C 1
ATOM 1345 O O . LEU A 1 167 ? -12.821 -8.394 3.151 1.00 83.19 167 LEU A O 1
ATOM 1349 N N . ARG A 1 168 ? -14.985 -7.949 2.735 1.00 84.44 168 ARG A N 1
ATOM 1350 C CA . ARG A 1 168 ? -15.341 -9.338 2.436 1.00 84.44 168 ARG A CA 1
ATOM 1351 C C . ARG A 1 168 ? -14.628 -9.805 1.171 1.00 84.44 168 ARG A C 1
ATOM 1353 O O . ARG A 1 168 ? -14.107 -10.919 1.166 1.00 84.44 168 ARG A O 1
ATOM 1360 N N . ASN A 1 169 ? -14.507 -8.949 0.158 1.00 85.81 169 ASN A N 1
ATOM 1361 C CA . ASN A 1 169 ? -13.719 -9.266 -1.029 1.00 85.81 169 ASN A CA 1
ATOM 1362 C C . ASN A 1 169 ? -12.216 -9.274 -0.784 1.00 85.81 169 ASN A C 1
ATOM 1364 O O . ASN A 1 169 ? -11.560 -10.175 -1.297 1.00 85.81 169 ASN A O 1
ATOM 1368 N N . ILE A 1 170 ? -11.678 -8.400 0.072 1.00 84.12 170 ILE A N 1
ATOM 1369 C CA . ILE A 1 170 ? -10.286 -8.537 0.538 1.00 84.12 170 ILE A CA 1
ATOM 1370 C C . ILE A 1 170 ? -10.086 -9.894 1.224 1.00 84.12 170 ILE A C 1
ATOM 1372 O O . ILE A 1 170 ? -9.130 -10.604 0.932 1.00 84.12 170 ILE A O 1
ATOM 1376 N N . GLY A 1 171 ? -11.010 -10.313 2.089 1.00 84.50 171 GLY A N 1
ATOM 1377 C CA . GLY A 1 171 ? -10.955 -11.627 2.731 1.00 84.50 171 GLY A CA 1
ATOM 1378 C C . GLY A 1 171 ? -10.965 -12.785 1.728 1.00 84.50 171 GLY A C 1
ATOM 1379 O O . GLY A 1 171 ? -10.154 -13.701 1.849 1.00 84.50 171 GLY A O 1
ATOM 1380 N N . ARG A 1 172 ? -11.837 -12.734 0.710 1.00 86.25 172 ARG A N 1
ATOM 1381 C CA . ARG A 1 172 ? -11.886 -13.731 -0.379 1.00 86.25 172 ARG A CA 1
ATOM 1382 C C . ARG A 1 172 ? -10.600 -13.744 -1.199 1.00 86.25 172 ARG A C 1
ATOM 1384 O O . ARG A 1 172 ? -10.101 -14.819 -1.518 1.00 86.25 172 ARG A O 1
ATOM 1391 N N . LEU A 1 173 ? -10.062 -12.568 -1.512 1.00 84.50 173 LEU A N 1
ATOM 1392 C CA . LEU A 1 173 ? -8.794 -12.410 -2.210 1.00 84.50 173 LEU A CA 1
ATOM 1393 C C . LEU A 1 173 ? -7.670 -13.110 -1.437 1.00 84.50 173 LEU A C 1
ATOM 1395 O O . LEU A 1 173 ? -7.017 -14.002 -1.965 1.00 84.50 173 LEU A O 1
ATOM 1399 N N . LEU A 1 174 ? -7.522 -12.790 -0.153 1.00 84.00 174 LEU A N 1
ATOM 1400 C CA . LEU A 1 174 ? -6.503 -13.383 0.715 1.00 84.00 174 LEU A CA 1
ATOM 1401 C C . LEU A 1 174 ? -6.700 -14.892 0.932 1.00 84.00 174 LEU A C 1
ATOM 1403 O O . LEU A 1 174 ? -5.741 -15.611 1.215 1.00 84.00 174 LEU A O 1
ATOM 1407 N N . ALA A 1 175 ? -7.936 -15.387 0.818 1.00 84.88 175 ALA A N 1
ATOM 1408 C CA . ALA A 1 175 ? -8.229 -16.816 0.863 1.00 84.88 175 ALA A CA 1
ATOM 1409 C C . ALA A 1 175 ? -7.686 -17.537 -0.372 1.00 84.88 175 ALA A C 1
ATOM 1411 O O . ALA A 1 175 ? -7.007 -18.554 -0.240 1.00 84.88 175 ALA A O 1
ATOM 1412 N N . ARG A 1 176 ? -7.960 -16.988 -1.564 1.00 82.69 176 ARG A N 1
ATOM 1413 C CA . ARG A 1 176 ? -7.540 -17.557 -2.855 1.00 82.69 176 ARG A CA 1
ATOM 1414 C C . ARG A 1 176 ? -6.021 -17.631 -2.990 1.00 82.69 176 ARG A C 1
ATOM 1416 O O . ARG A 1 176 ? -5.514 -18.559 -3.604 1.00 82.69 176 ARG A O 1
ATOM 1423 N N . THR A 1 177 ? -5.307 -16.701 -2.368 1.00 74.56 177 THR A N 1
ATOM 1424 C CA . THR A 1 177 ? -3.841 -16.610 -2.429 1.00 74.56 177 THR A CA 1
ATOM 1425 C C . THR A 1 177 ? -3.138 -17.433 -1.353 1.00 74.56 177 THR A C 1
ATOM 1427 O O . THR A 1 177 ? -1.917 -17.429 -1.259 1.00 74.56 177 THR A O 1
ATOM 1430 N N . GLY A 1 178 ? -3.891 -18.118 -0.484 1.00 78.25 178 GLY A N 1
ATOM 1431 C CA . GLY A 1 178 ? -3.332 -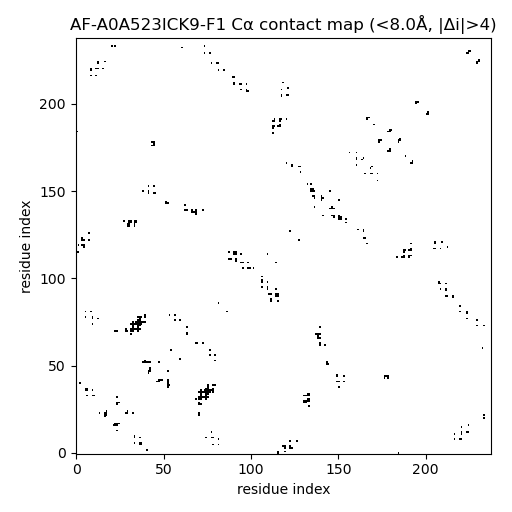18.872 0.638 1.00 78.25 178 GLY A CA 1
ATOM 1432 C C . GLY A 1 178 ? -2.820 -18.003 1.794 1.00 78.25 178 GLY A C 1
ATOM 1433 O O . GLY A 1 178 ? -2.398 -18.547 2.817 1.00 78.25 178 GLY A O 1
ATOM 1434 N N . LEU A 1 179 ? -2.924 -16.673 1.698 1.00 79.81 179 LEU A N 1
ATOM 1435 C CA . LEU A 1 179 ? -2.462 -15.740 2.730 1.00 79.81 179 LEU A CA 1
ATOM 1436 C C . LEU A 1 179 ? -3.257 -15.816 4.028 1.00 79.81 179 LEU A C 1
ATOM 1438 O O . LEU A 1 179 ? -2.738 -15.447 5.082 1.00 79.81 179 LEU A O 1
ATOM 1442 N N . LEU A 1 180 ? -4.477 -16.354 3.993 1.00 82.44 180 LEU A N 1
ATOM 1443 C CA . LEU A 1 180 ? -5.234 -16.657 5.210 1.00 82.44 180 LEU A CA 1
ATOM 1444 C C . LEU A 1 180 ? -4.540 -17.655 6.143 1.00 82.44 180 LEU A C 1
ATOM 1446 O O . LEU A 1 180 ? -4.860 -17.672 7.329 1.00 82.44 180 LEU A O 1
ATOM 1450 N N . LYS A 1 181 ? -3.576 -18.450 5.657 1.00 82.75 181 LYS A N 1
ATOM 1451 C CA . LYS A 1 181 ? -2.764 -19.325 6.520 1.00 82.75 181 LYS A CA 1
ATOM 1452 C C . LYS A 1 181 ? -1.851 -18.528 7.460 1.00 82.75 181 LYS A C 1
ATOM 1454 O O . LYS A 1 181 ? -1.388 -19.056 8.467 1.00 82.75 181 LYS A O 1
ATOM 1459 N N . ASN A 1 182 ? -1.593 -17.253 7.163 1.00 82.81 182 ASN A N 1
ATOM 1460 C CA . ASN A 1 182 ? -0.827 -16.380 8.037 1.00 82.81 182 ASN A CA 1
ATOM 1461 C C . ASN A 1 182 ? -1.691 -15.915 9.224 1.00 82.81 182 ASN A C 1
ATOM 1463 O O . ASN A 1 182 ? -2.626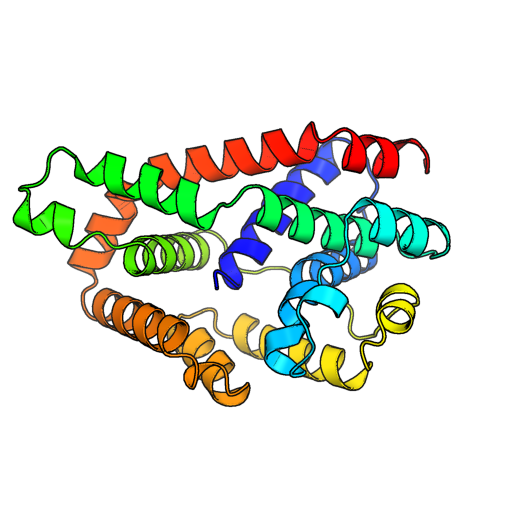 -15.126 9.064 1.00 82.81 182 ASN A O 1
ATOM 1467 N N . ALA A 1 183 ? -1.326 -16.340 10.437 1.00 85.69 183 ALA A N 1
ATOM 1468 C CA . ALA A 1 183 ? -2.072 -16.040 11.662 1.00 85.69 183 ALA A CA 1
ATOM 1469 C C . ALA A 1 183 ? -2.262 -14.532 11.921 1.00 85.69 183 ALA A C 1
ATOM 1471 O O . ALA A 1 183 ? -3.305 -14.112 12.428 1.00 85.69 183 ALA A O 1
ATOM 1472 N N . ARG A 1 184 ? -1.283 -13.689 11.551 1.00 83.25 184 ARG A N 1
ATOM 1473 C CA . ARG A 1 184 ? -1.399 -12.225 11.678 1.00 83.25 184 ARG A CA 1
ATOM 1474 C C . ARG A 1 184 ? -2.455 -11.681 10.719 1.00 83.25 184 ARG A C 1
ATOM 1476 O O . ARG A 1 184 ? -3.274 -10.870 11.140 1.00 83.25 184 ARG A O 1
ATOM 1483 N N . ILE A 1 185 ? -2.454 -12.127 9.461 1.00 83.69 185 ILE A N 1
ATOM 1484 C CA . ILE A 1 185 ? -3.450 -11.719 8.457 1.00 83.69 185 ILE A CA 1
ATOM 1485 C C . ILE A 1 185 ? -4.849 -12.151 8.896 1.00 83.69 185 ILE A C 1
ATOM 1487 O O . ILE A 1 185 ? -5.761 -11.326 8.938 1.00 83.69 185 ILE A O 1
ATOM 1491 N N . GLN A 1 186 ? -4.996 -13.413 9.297 1.00 87.31 186 GLN A N 1
ATOM 1492 C CA . GLN A 1 186 ? -6.265 -13.961 9.766 1.00 87.31 186 GLN A CA 1
ATOM 1493 C C . GLN A 1 186 ? -6.816 -13.172 10.962 1.00 87.31 186 GLN A C 1
ATOM 1495 O O . GLN A 1 186 ? -7.987 -12.799 10.980 1.00 87.31 186 GLN A O 1
ATOM 1500 N N . LYS A 1 187 ? -5.970 -12.848 11.947 1.00 88.50 187 LYS A N 1
ATOM 1501 C CA . LYS A 1 187 ? -6.387 -12.073 13.122 1.00 88.50 187 LYS A CA 1
ATOM 1502 C C . LYS A 1 187 ? -6.797 -10.642 12.767 1.00 88.50 187 LYS A C 1
ATOM 1504 O O . LYS A 1 187 ? -7.805 -10.167 13.287 1.00 88.50 187 LYS A O 1
ATOM 1509 N N . THR A 1 188 ? -6.068 -9.970 11.872 1.00 86.25 188 THR A N 1
ATOM 1510 C CA . THR A 1 188 ? -6.452 -8.638 11.373 1.00 86.25 188 THR A CA 1
ATOM 1511 C C . THR A 1 188 ? -7.806 -8.681 10.664 1.00 86.25 188 THR A C 1
ATOM 1513 O O . THR A 1 188 ? -8.656 -7.838 10.942 1.00 86.25 188 THR A O 1
ATOM 1516 N N . LEU A 1 189 ? -8.050 -9.683 9.813 1.00 87.12 189 LEU A N 1
ATOM 1517 C CA . LEU A 1 189 ? -9.339 -9.850 9.135 1.00 87.12 189 LEU A CA 1
ATOM 1518 C C . LEU A 1 189 ? -10.481 -10.145 10.102 1.00 87.12 189 LEU A C 1
ATOM 1520 O O . LEU A 1 189 ? -11.539 -9.544 9.975 1.00 87.12 189 LEU A O 1
ATOM 1524 N N . ASN A 1 190 ? -10.272 -11.003 11.100 1.00 89.94 190 ASN A N 1
ATOM 1525 C CA . ASN A 1 190 ? -11.299 -11.291 12.102 1.00 89.94 190 ASN A CA 1
ATOM 1526 C C . ASN A 1 190 ? -11.694 -10.028 12.882 1.00 89.94 190 ASN A C 1
ATOM 1528 O O . ASN A 1 190 ? -12.877 -9.795 13.129 1.00 89.94 190 ASN A O 1
ATOM 1532 N N . ILE A 1 191 ? -10.718 -9.179 13.231 1.00 90.38 191 ILE A N 1
ATOM 1533 C CA . ILE A 1 191 ? -10.983 -7.863 13.833 1.00 90.38 191 ILE A CA 1
ATOM 1534 C C . ILE A 1 191 ? -11.773 -6.983 12.861 1.00 90.38 191 ILE A C 1
ATOM 1536 O O . ILE A 1 191 ? -12.736 -6.333 13.268 1.00 90.38 191 ILE A O 1
ATOM 1540 N N . ALA A 1 192 ? -11.380 -6.968 11.587 1.00 88.25 192 ALA A N 1
ATOM 1541 C CA . ALA A 1 192 ? -12.039 -6.174 10.566 1.00 88.25 192 ALA A CA 1
ATOM 1542 C C . ALA A 1 192 ? -13.503 -6.612 10.368 1.00 88.25 192 ALA A C 1
ATOM 1544 O O . ALA A 1 192 ? -14.392 -5.772 10.435 1.00 88.25 192 ALA A O 1
ATOM 1545 N N . PHE A 1 193 ? -13.781 -7.914 10.253 1.00 90.12 193 PHE A N 1
ATOM 1546 C CA . PHE A 1 193 ? -15.144 -8.451 10.175 1.00 90.12 193 PHE A CA 1
ATOM 1547 C C . PHE A 1 193 ? -15.957 -8.154 11.433 1.00 90.12 193 PHE A C 1
ATOM 1549 O O . PHE A 1 193 ? -17.075 -7.665 11.325 1.00 90.12 193 PHE A O 1
ATOM 1556 N N . THR A 1 194 ? -15.364 -8.321 12.619 1.00 91.25 194 THR A N 1
ATOM 1557 C CA . THR A 1 194 ? -16.035 -7.972 13.881 1.00 91.25 194 THR A CA 1
ATOM 1558 C C . THR A 1 194 ? -16.449 -6.499 13.897 1.00 91.25 194 THR A C 1
ATOM 1560 O O . THR A 1 194 ? -17.560 -6.174 14.299 1.00 91.25 194 THR A O 1
ATOM 1563 N N . LEU A 1 195 ? -15.578 -5.584 13.461 1.00 90.06 195 LEU A N 1
ATOM 1564 C CA . LEU A 1 195 ? -15.927 -4.166 13.355 1.00 90.06 195 LEU A CA 1
ATOM 1565 C C . LEU A 1 195 ? -16.998 -3.91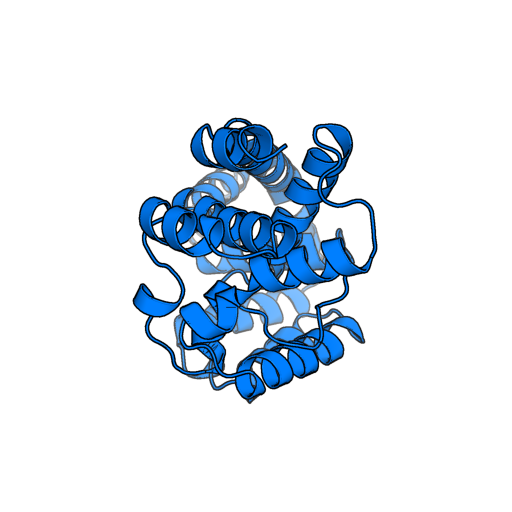2 12.292 1.00 90.06 195 LEU A C 1
ATOM 1567 O O . LEU A 1 195 ? -17.853 -3.050 12.496 1.00 90.06 195 LEU A O 1
ATOM 1571 N N . ASP A 1 196 ? -16.949 -4.625 11.168 1.00 89.94 196 ASP A N 1
ATOM 1572 C CA . ASP A 1 196 ? -17.919 -4.476 10.085 1.00 89.94 196 ASP A CA 1
ATOM 1573 C C . ASP A 1 196 ? -19.337 -4.830 10.543 1.00 89.94 196 ASP A C 1
ATOM 1575 O O . ASP A 1 196 ? -20.269 -4.071 10.274 1.00 89.94 196 ASP A O 1
ATOM 1579 N N . ASP A 1 197 ? -19.459 -5.892 11.343 1.00 92.81 197 ASP A N 1
ATOM 1580 C CA . ASP A 1 197 ? -20.712 -6.346 11.954 1.00 92.81 197 ASP A CA 1
ATOM 1581 C C . ASP A 1 197 ? -21.231 -5.385 13.054 1.00 92.81 197 ASP A C 1
ATOM 1583 O O . ASP A 1 197 ? -22.377 -5.488 13.488 1.00 92.81 197 ASP A O 1
ATOM 1587 N N . HIS A 1 198 ? -20.424 -4.404 13.491 1.00 94.69 198 HIS A N 1
ATOM 1588 C CA . HIS A 1 198 ? -20.781 -3.413 14.518 1.00 94.69 198 HIS A CA 1
ATOM 1589 C C . HIS A 1 198 ? -20.667 -1.967 13.985 1.00 94.69 198 HIS A C 1
ATOM 1591 O O . HIS A 1 198 ? -19.766 -1.214 14.385 1.00 94.69 198 HIS A O 1
ATOM 1597 N N . PRO A 1 199 ? -21.595 -1.505 13.122 1.00 93.19 199 PRO A N 1
ATOM 1598 C CA . PRO A 1 199 ? -21.463 -0.249 12.374 1.00 93.19 199 PRO A CA 1
ATOM 1599 C C . PRO A 1 199 ? -21.323 0.997 13.258 1.00 93.19 199 PRO A C 1
ATOM 1601 O O . PRO A 1 199 ? -20.549 1.902 12.934 1.00 93.19 199 PRO A O 1
ATOM 1604 N N . THR A 1 200 ? -22.012 1.047 14.402 1.00 95.81 200 THR A N 1
ATOM 1605 C CA . THR A 1 200 ? -21.907 2.164 15.357 1.00 95.81 200 THR A CA 1
ATOM 1606 C C . THR A 1 200 ? -20.509 2.251 15.968 1.00 95.81 200 THR A C 1
ATOM 1608 O O . THR A 1 200 ? -19.922 3.336 16.020 1.00 95.81 200 THR A O 1
ATOM 1611 N N . LEU A 1 201 ? -19.941 1.110 16.374 1.00 92.56 201 LEU A N 1
ATOM 1612 C CA . LEU A 1 201 ? -18.578 1.036 16.896 1.00 92.56 201 LEU A CA 1
ATOM 1613 C C . LEU A 1 201 ? -17.568 1.402 15.804 1.00 92.56 201 LEU A C 1
ATOM 1615 O O . LEU A 1 201 ? -16.719 2.263 16.030 1.00 92.56 201 LEU A O 1
ATOM 1619 N N . LYS A 1 202 ? -17.702 0.827 14.603 1.00 92.69 202 LYS A N 1
ATOM 1620 C CA . LYS A 1 202 ? -16.870 1.162 13.438 1.00 92.69 202 LYS A CA 1
ATOM 1621 C C . LYS A 1 202 ? -16.865 2.667 13.169 1.00 92.69 202 LYS A C 1
ATOM 1623 O O . LYS A 1 202 ? -15.799 3.279 13.129 1.00 92.69 202 LYS A O 1
ATOM 1628 N N . LYS A 1 203 ? -18.042 3.296 13.075 1.00 93.94 203 LYS A N 1
ATOM 1629 C CA . LYS A 1 203 ? -18.183 4.746 12.851 1.00 93.94 203 LYS A CA 1
ATOM 1630 C C . LYS A 1 203 ? -17.513 5.568 13.954 1.00 93.94 203 LYS A C 1
ATOM 1632 O O . LYS A 1 203 ? -16.826 6.547 13.656 1.00 93.94 203 LYS A O 1
ATOM 1637 N N . PHE A 1 204 ? -17.681 5.174 15.217 1.00 93.25 204 PHE A N 1
ATOM 1638 C CA . PHE A 1 204 ? -17.020 5.824 16.350 1.00 93.25 204 PHE A CA 1
ATOM 1639 C C . PHE A 1 204 ? -15.489 5.744 16.244 1.00 93.25 204 PHE A C 1
ATOM 1641 O O . PHE A 1 204 ? -14.811 6.770 16.353 1.00 93.25 204 PHE A O 1
ATOM 1648 N N . MET A 1 205 ? -14.946 4.551 15.984 1.00 92.25 205 MET A N 1
ATOM 1649 C CA . MET A 1 205 ? -13.502 4.321 15.881 1.00 92.25 205 MET A CA 1
ATOM 1650 C C . MET A 1 205 ? -12.897 5.083 14.693 1.00 92.25 205 MET A C 1
ATOM 1652 O O . MET A 1 205 ? -11.900 5.785 14.860 1.00 92.25 205 MET A O 1
ATOM 1656 N N . LEU A 1 206 ? -13.541 5.042 13.522 1.00 92.38 206 LEU A N 1
ATOM 1657 C CA . LEU A 1 206 ? -13.101 5.775 12.330 1.00 92.38 206 LEU A CA 1
ATOM 1658 C C . LEU A 1 206 ? -13.091 7.292 12.546 1.00 92.38 206 LEU A C 1
ATOM 1660 O O . LEU A 1 206 ? -12.140 7.974 12.160 1.00 92.38 206 LEU A O 1
ATOM 1664 N N . ARG A 1 207 ? -14.105 7.840 13.229 1.00 92.62 207 ARG A N 1
ATOM 1665 C CA . ARG A 1 207 ? -14.139 9.272 13.564 1.00 92.62 207 ARG A CA 1
ATOM 1666 C C . ARG A 1 207 ? -12.969 9.678 14.463 1.00 92.62 207 ARG A C 1
ATOM 1668 O O . ARG A 1 207 ? -12.432 10.771 14.295 1.00 92.62 207 ARG A O 1
ATOM 1675 N N . ARG A 1 208 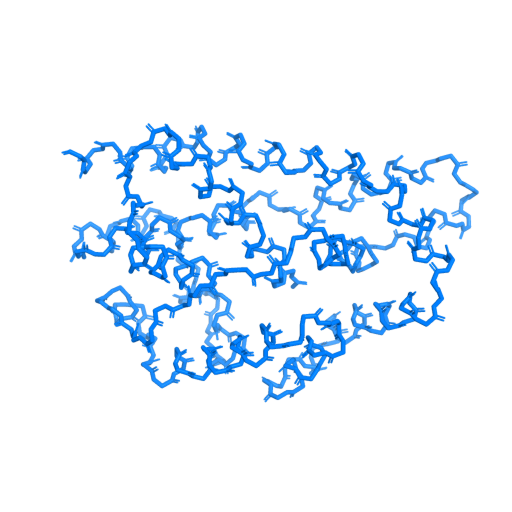? -12.567 8.815 15.402 1.00 90.50 208 ARG A N 1
ATOM 1676 C CA . ARG A 1 208 ? -11.436 9.066 16.313 1.00 90.50 208 ARG A CA 1
ATOM 1677 C C . ARG A 1 208 ? -10.098 9.093 15.580 1.00 90.50 208 ARG A C 1
ATOM 1679 O O . ARG A 1 208 ? -9.253 9.919 15.922 1.00 90.50 208 ARG A O 1
ATOM 1686 N N . ILE A 1 209 ? -9.913 8.229 14.582 1.00 91.94 209 ILE A N 1
ATOM 1687 C CA . ILE A 1 209 ? -8.632 8.106 13.876 1.00 91.94 209 ILE A CA 1
ATOM 1688 C C . ILE A 1 209 ? -8.484 9.037 12.671 1.00 91.94 209 ILE A C 1
ATOM 1690 O O . ILE A 1 209 ? -7.363 9.226 12.223 1.00 91.94 209 ILE A O 1
ATOM 1694 N N . ARG A 1 210 ? -9.552 9.684 12.182 1.00 91.31 210 ARG A N 1
ATOM 1695 C CA . ARG A 1 210 ? -9.501 10.557 10.989 1.00 91.31 210 ARG A CA 1
ATOM 1696 C C . ARG A 1 210 ? -8.330 11.546 11.002 1.00 91.31 210 ARG A C 1
ATOM 1698 O O . ARG A 1 210 ? -7.527 11.556 10.088 1.00 91.31 210 ARG A O 1
ATOM 1705 N N . LYS A 1 211 ? -8.165 12.326 12.078 1.00 88.56 211 LYS A N 1
ATOM 1706 C CA . LYS A 1 211 ? -7.045 13.285 12.186 1.00 88.56 211 LYS A CA 1
ATOM 1707 C C . LYS A 1 211 ? -5.665 12.615 12.227 1.00 88.56 211 LYS A C 1
ATOM 1709 O O . LYS A 1 211 ? -4.678 13.264 11.918 1.00 88.56 211 LYS A O 1
ATOM 1714 N N . ALA A 1 212 ? -5.575 11.374 12.709 1.00 88.31 212 ALA A N 1
ATOM 1715 C CA . ALA A 1 212 ? -4.331 10.608 12.669 1.00 88.31 212 ALA A CA 1
ATOM 1716 C C . ALA A 1 212 ? -4.021 10.134 11.244 1.00 88.31 212 ALA A C 1
ATOM 1718 O O . ALA A 1 212 ? -2.868 10.213 10.846 1.00 88.31 212 ALA A O 1
ATOM 1719 N N . VAL A 1 213 ? -5.037 9.716 10.481 1.00 89.25 213 VAL A N 1
ATOM 1720 C CA . VAL A 1 213 ? -4.858 9.324 9.078 1.00 89.25 213 VAL A CA 1
ATOM 1721 C C . VAL A 1 213 ? -4.443 10.519 8.225 1.00 89.25 213 VAL A C 1
ATOM 1723 O O . VAL A 1 213 ? -3.401 10.443 7.600 1.00 89.25 213 VAL A O 1
ATOM 1726 N N . ASN A 1 214 ? -5.130 11.662 8.314 1.00 90.25 214 ASN A N 1
ATOM 1727 C CA . ASN A 1 214 ? -4.725 12.861 7.564 1.00 90.25 214 ASN A CA 1
ATOM 1728 C C . ASN A 1 214 ? -3.283 13.303 7.879 1.00 90.25 214 ASN A C 1
ATOM 1730 O O . ASN A 1 214 ? -2.570 13.792 7.009 1.00 90.25 214 ASN A O 1
ATOM 1734 N N . PHE A 1 215 ? -2.858 13.164 9.141 1.00 88.75 215 PHE A N 1
ATOM 1735 C CA . PHE A 1 215 ? -1.478 13.453 9.527 1.00 88.75 215 PHE A CA 1
ATOM 1736 C C . PHE A 1 215 ? -0.508 12.454 8.891 1.00 88.75 215 PHE A C 1
ATOM 1738 O O . PHE A 1 215 ? 0.489 12.873 8.320 1.00 88.75 215 PHE A O 1
ATOM 1745 N N . LEU A 1 216 ? -0.825 11.156 8.943 1.00 89.12 216 LEU A N 1
ATOM 1746 C CA . LEU A 1 216 ? -0.035 10.112 8.293 1.00 89.12 216 LEU A CA 1
ATOM 1747 C C . LEU A 1 216 ? 0.093 10.358 6.787 1.00 89.12 216 LEU A C 1
ATOM 1749 O O . LEU A 1 216 ? 1.200 10.298 6.271 1.00 89.12 216 LEU A O 1
ATOM 1753 N N . GLU A 1 217 ? -1.010 10.645 6.099 1.00 90.75 217 GLU A N 1
ATOM 1754 C CA . GLU A 1 217 ? -1.030 10.949 4.665 1.00 90.75 217 GLU A CA 1
ATOM 1755 C C . GLU A 1 217 ? -0.092 12.116 4.342 1.00 90.75 217 GLU A C 1
ATOM 1757 O O . GLU A 1 217 ? 0.776 11.989 3.482 1.00 90.75 217 GLU A O 1
ATOM 1762 N N . ALA A 1 218 ? -0.208 13.224 5.083 1.00 89.81 218 ALA A N 1
ATOM 1763 C CA . ALA A 1 218 ? 0.657 14.385 4.906 1.00 89.81 218 ALA A CA 1
ATOM 1764 C C . ALA A 1 218 ? 2.133 14.055 5.172 1.00 89.81 218 ALA A C 1
ATOM 1766 O O . ALA A 1 218 ? 2.993 14.477 4.404 1.00 89.81 218 ALA A O 1
ATOM 1767 N N . THR A 1 219 ? 2.431 13.284 6.223 1.00 88.56 219 THR A N 1
ATOM 1768 C CA . THR A 1 219 ? 3.796 12.838 6.525 1.00 88.56 219 THR A CA 1
ATOM 1769 C C . THR A 1 219 ? 4.348 11.969 5.403 1.00 88.56 219 THR A C 1
ATOM 1771 O O . THR A 1 219 ? 5.422 12.264 4.901 1.00 88.56 219 THR A O 1
ATOM 1774 N N . VAL A 1 220 ? 3.619 10.941 4.966 1.00 88.94 220 VAL A N 1
ATOM 1775 C CA . VAL A 1 220 ? 4.077 10.023 3.913 1.00 88.94 220 VAL A CA 1
ATOM 1776 C C . VAL A 1 220 ? 4.318 10.771 2.607 1.00 88.94 220 VAL A C 1
ATOM 1778 O O . VAL A 1 220 ? 5.377 10.611 2.007 1.00 88.94 220 VAL A O 1
ATOM 1781 N N . VAL A 1 221 ? 3.375 11.621 2.188 1.00 89.44 221 VAL A N 1
ATOM 1782 C CA . VAL A 1 221 ? 3.544 12.441 0.983 1.00 89.44 221 VAL A CA 1
ATOM 1783 C C . VAL A 1 221 ? 4.771 13.338 1.134 1.00 89.44 221 VAL A C 1
ATOM 1785 O O . VAL A 1 221 ? 5.642 13.303 0.274 1.00 89.44 221 VAL A O 1
ATOM 1788 N N . ASN A 1 222 ? 4.901 14.077 2.238 1.00 88.69 222 ASN A N 1
ATOM 1789 C CA . ASN A 1 222 ? 6.029 14.984 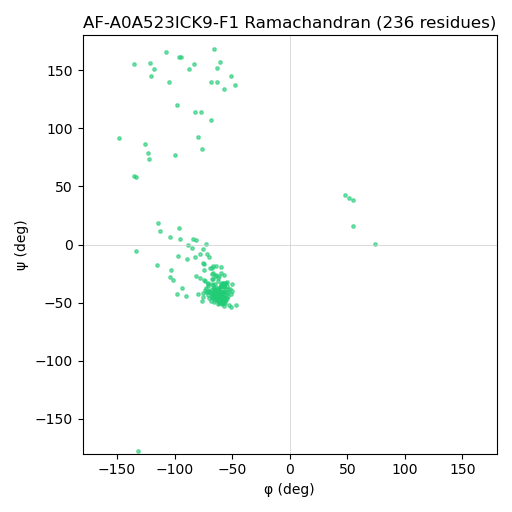2.448 1.00 88.69 222 ASN A CA 1
ATOM 1790 C C . ASN A 1 222 ? 7.386 14.260 2.473 1.00 88.69 222 ASN A C 1
ATOM 1792 O O . ASN A 1 222 ? 8.339 14.727 1.854 1.00 88.69 222 ASN A O 1
ATOM 1796 N N . GLU A 1 223 ? 7.484 13.127 3.166 1.00 89.25 223 GLU A N 1
ATOM 1797 C CA . GLU A 1 223 ? 8.717 12.340 3.254 1.00 89.25 223 GLU A CA 1
ATOM 1798 C C . GLU A 1 223 ? 9.122 11.767 1.894 1.00 89.25 223 GLU A C 1
ATOM 1800 O O . GLU A 1 223 ? 10.293 11.817 1.527 1.00 89.25 223 GLU A O 1
ATOM 1805 N N . ILE A 1 224 ? 8.163 11.251 1.120 1.00 86.62 224 ILE A N 1
ATOM 1806 C CA . ILE A 1 224 ? 8.441 10.666 -0.196 1.00 86.62 224 ILE A CA 1
ATOM 1807 C C . ILE A 1 224 ? 8.778 11.752 -1.217 1.00 86.62 224 ILE A C 1
ATOM 1809 O O . ILE A 1 224 ? 9.708 11.582 -2.001 1.00 86.62 224 ILE A O 1
ATOM 1813 N N . GLN A 1 225 ? 8.073 12.882 -1.189 1.00 82.31 225 GLN A N 1
ATOM 1814 C CA . GLN A 1 225 ? 8.339 14.000 -2.090 1.00 82.31 225 GLN A CA 1
ATOM 1815 C C . GLN A 1 225 ? 9.701 14.634 -1.860 1.00 82.31 225 GLN A C 1
ATOM 1817 O O . GLN A 1 225 ? 10.402 14.925 -2.817 1.00 82.31 225 GLN A O 1
ATOM 1822 N N . ASN A 1 226 ? 10.083 14.844 -0.604 1.00 85.25 226 ASN A N 1
ATOM 1823 C CA . ASN A 1 226 ? 11.383 15.422 -0.279 1.00 85.25 226 ASN A CA 1
ATOM 1824 C C . ASN A 1 226 ? 12.490 14.362 -0.242 1.00 85.25 226 ASN A C 1
ATOM 1826 O O . ASN A 1 226 ? 13.633 14.662 0.115 1.00 85.25 226 ASN A O 1
ATOM 1830 N N . ASN A 1 227 ? 12.172 13.113 -0.597 1.00 89.94 227 ASN A N 1
ATOM 1831 C CA . ASN A 1 227 ? 13.156 12.057 -0.623 1.00 89.94 227 ASN A CA 1
ATOM 1832 C C . ASN A 1 227 ? 14.142 12.323 -1.756 1.00 89.94 227 ASN A C 1
ATOM 1834 O O . ASN A 1 227 ? 13.828 12.122 -2.929 1.00 89.94 227 ASN A O 1
ATOM 1838 N N . LYS A 1 228 ? 15.359 12.731 -1.387 1.00 86.62 228 LYS A N 1
ATOM 1839 C CA . LYS A 1 228 ? 16.424 13.053 -2.339 1.00 86.62 228 LYS A CA 1
ATOM 1840 C C . LYS A 1 228 ? 16.626 11.954 -3.381 1.00 86.62 228 LYS A C 1
ATOM 1842 O O . LYS A 1 228 ? 16.799 12.257 -4.546 1.00 86.62 228 LYS A O 1
ATOM 1847 N N . VAL A 1 229 ? 16.547 10.686 -2.984 1.00 84.38 229 VAL A N 1
ATOM 1848 C CA . VAL A 1 229 ? 16.756 9.566 -3.905 1.00 84.38 229 VAL A CA 1
ATOM 1849 C C . VAL A 1 229 ? 15.671 9.514 -4.983 1.00 84.38 229 VAL A C 1
ATOM 1851 O O . VAL A 1 229 ? 15.982 9.327 -6.157 1.00 84.38 229 VAL A O 1
ATOM 1854 N N . LEU A 1 230 ? 14.405 9.698 -4.602 1.00 83.69 230 LEU A N 1
ATOM 1855 C CA . LEU A 1 230 ? 13.304 9.730 -5.561 1.00 83.69 230 LEU A CA 1
ATOM 1856 C C . LEU A 1 230 ? 13.345 10.999 -6.418 1.00 83.69 230 LEU A C 1
ATOM 1858 O O . LEU A 1 230 ? 13.119 10.916 -7.619 1.00 83.69 230 LEU A O 1
ATOM 1862 N N . LEU A 1 231 ? 13.676 12.149 -5.827 1.00 84.62 231 LEU A N 1
ATOM 1863 C CA . LEU A 1 231 ? 13.833 13.411 -6.551 1.00 84.62 231 LEU A CA 1
ATOM 1864 C C . LEU A 1 231 ? 14.960 13.351 -7.576 1.00 84.62 231 LEU A C 1
ATOM 1866 O O . LEU A 1 231 ? 14.745 13.715 -8.727 1.00 84.62 231 LEU A O 1
ATOM 1870 N N . ASP A 1 232 ? 16.132 12.855 -7.189 1.00 86.19 232 ASP A N 1
ATOM 1871 C CA . ASP A 1 232 ? 17.271 12.662 -8.084 1.00 86.19 232 ASP A CA 1
ATOM 1872 C C . ASP A 1 232 ? 16.877 11.693 -9.212 1.00 86.19 232 ASP A C 1
ATOM 1874 O O . ASP A 1 232 ? 17.136 11.968 -10.379 1.00 86.19 232 ASP A O 1
ATOM 1878 N N . PHE A 1 233 ? 16.160 10.606 -8.901 1.00 84.12 233 PHE A N 1
ATOM 1879 C CA . PHE A 1 233 ? 15.673 9.658 -9.909 1.00 84.12 233 PHE A CA 1
ATOM 1880 C C . PHE A 1 233 ? 14.693 10.293 -10.910 1.00 84.12 233 PHE A C 1
ATOM 1882 O O . PHE A 1 233 ? 14.774 10.042 -12.113 1.00 84.12 233 PHE A O 1
ATOM 1889 N N . VAL A 1 234 ? 13.776 11.121 -10.411 1.00 82.62 234 VAL A N 1
ATOM 1890 C CA . VAL A 1 234 ? 12.763 11.846 -11.189 1.00 82.62 234 VAL A CA 1
ATOM 1891 C C . VAL A 1 234 ? 13.400 12.952 -12.034 1.00 82.62 234 VAL A C 1
ATOM 1893 O O . VAL A 1 234 ? 12.998 13.122 -13.177 1.00 82.62 234 VAL A O 1
ATOM 1896 N N . THR A 1 235 ? 14.387 13.686 -11.509 1.00 80.25 235 THR A N 1
ATOM 1897 C CA . THR A 1 235 ? 14.945 14.902 -12.135 1.00 80.25 235 THR A CA 1
ATOM 1898 C C . THR A 1 235 ? 16.167 14.657 -13.016 1.00 80.25 235 THR A C 1
ATOM 1900 O O . THR A 1 235 ? 16.264 15.278 -14.066 1.00 80.25 235 THR A O 1
ATOM 1903 N N . LEU A 1 236 ? 17.078 13.744 -12.653 1.00 73.44 236 LEU A N 1
ATOM 1904 C CA . LEU A 1 236 ? 18.282 13.437 -13.450 1.00 73.44 236 LEU A CA 1
ATOM 1905 C C . LEU A 1 236 ? 17.974 12.671 -14.743 1.00 73.44 236 LEU A C 1
ATOM 1907 O O . LEU A 1 236 ? 18.859 12.460 -15.566 1.00 73.44 236 LEU A O 1
ATOM 1911 N N . ASN A 1 237 ? 16.728 12.232 -14.899 1.00 57.91 237 ASN A N 1
ATOM 1912 C CA . ASN A 1 237 ? 16.245 11.510 -16.065 1.00 57.91 237 ASN A CA 1
ATOM 1913 C C . ASN A 1 237 ? 15.211 12.319 -16.874 1.00 57.91 237 ASN A C 1
ATOM 1915 O O . ASN A 1 237 ? 14.539 11.723 -17.722 1.00 57.91 237 ASN A O 1
ATOM 1919 N N . LEU A 1 238 ? 15.038 13.619 -16.601 1.00 54.22 238 LEU A N 1
ATOM 1920 C CA . LEU A 1 238 ? 14.328 14.576 -17.468 1.00 54.22 238 LEU A CA 1
ATOM 1921 C C . LEU A 1 238 ? 15.323 15.240 -18.423 1.00 54.22 238 LEU A C 1
ATOM 1923 O O . LEU A 1 238 ? 14.948 15.389 -19.606 1.00 54.22 238 LEU A O 1
#

Radius of gyration: 17.92 Å; Cα contacts (8 Å, |Δi|>4): 261; chains: 1; bounding box: 43×38×51 Å

Secondary structure (DSSP, 8-state):
--HHHHHHHHHHHHHHHHHHH----SHHHHHHHHHHHHGGGGHHHHT--HHHHS--HHHHHHHHHT-S-HHHHHHHHHHHHHHHTTHHHHHHHHHHHHTTTS-HHHHTT--HHHHHHHHHHHHHHH--------SS--HHHHHTT--HHHHHHHHHHHHHHHHS-SHHHHHHHHHHTTGGGSHHHHHHHHHHHHHHT-HHHHHHHHHHHHHHHHHHHHHHHHHHHT-HHHHHHHHTT-

pLDDT: mean 87.98, std 6.44, range [54.22, 96.44]